Protein AF-A0A221KFB8-F1 (afdb_monomer_lite)

Secondary structure (DSSP, 8-state):
----------------PPPPP-TTHHHHH-EEEEPPPEE-SSTT-SEEEEEEEEEEETTTEEEEEEEEEEESSTT--S-EEEEEEEEEEEEEEEEEETTEEEEEEEEEETTS-EE---EEEEETTEEEEEP--SSSS--SSEEEEEEEEEE-----S-TTTTT-EEEEE--EEETTTTEEEEEEEEEEESSSSEEEEEEEEEEESSTTS-SSPEEEEEEEEEEEEEEEEETTEEEEEEEEE-TTT--EEEEEEEEETTEEEEBPPPTTSSS--SSB--S--EEE-

Foldseek 3Di:
DDDDDDDDPPPPDPDPDDFDDLFQVLVVVAAKWKWFWAQDPPPQAGTKMWMKHWDDDPRFKIKIKIKIWTHNDSRSDAFTDIDIWIWMKGFDGWDQAPNFIFTAIWIGTPVGDTPRFGWFTCDPQWTWTADDDDDDDHHNHTDPVIIIHGDDPPPLQAPCPLVAAKWWKDWAFDPVQQKIKIKIWHWADPDSFKIKIKMWIFMDNHRPSDDHTDIDIDMKMKGFPAWDAAPNFIWTWIWIQDPVPRAIAIKIWDADSQKIWIADDDPPRPDYHRHTPPVMIIHGD

pLDDT: mean 78.61, std 16.32, range [25.36, 96.0]

Structure (mmCIF, N/CA/C/O backbone):
data_AF-A0A221KFB8-F1
#
_entry.id   AF-A0A221KFB8-F1
#
loop_
_atom_site.group_PDB
_atom_site.id
_atom_site.type_symbol
_atom_site.label_atom_id
_atom_site.label_alt_id
_atom_site.label_comp_id
_atom_site.label_asym_id
_atom_site.label_entity_id
_atom_site.label_seq_id
_atom_site.pdbx_PDB_ins_code
_atom_site.Cartn_x
_atom_site.Cartn_y
_atom_site.Cartn_z
_atom_site.occupancy
_atom_site.B_iso_or_equiv
_atom_site.auth_seq_id
_atom_site.auth_comp_id
_atom_site.auth_asym_id
_atom_site.auth_atom_id
_atom_site.pdbx_PDB_model_num
ATOM 1 N N . MET A 1 1 ? -60.329 -28.497 47.977 1.00 37.47 1 MET A N 1
ATOM 2 C CA . MET A 1 1 ? -58.983 -27.921 48.161 1.00 37.47 1 MET A CA 1
ATOM 3 C C . MET A 1 1 ? -58.347 -27.863 46.781 1.00 37.47 1 MET A C 1
ATOM 5 O O . MET A 1 1 ? -57.825 -28.865 46.321 1.00 37.47 1 MET A O 1
ATOM 9 N N . THR A 1 2 ? -58.512 -26.742 46.080 1.00 32.91 2 THR A N 1
ATOM 10 C CA . THR A 1 2 ? -58.008 -26.557 44.710 1.00 32.91 2 THR A CA 1
ATOM 11 C C . THR A 1 2 ? -57.285 -25.220 44.695 1.00 32.91 2 THR A C 1
ATOM 13 O O . THR A 1 2 ? -57.901 -24.174 44.884 1.00 32.91 2 THR A O 1
ATOM 16 N N . LEU A 1 3 ? -55.960 -25.293 44.613 1.00 25.36 3 LEU A N 1
ATOM 17 C CA . LEU A 1 3 ? -55.034 -24.174 44.723 1.00 25.36 3 LEU A CA 1
ATOM 18 C C . LEU A 1 3 ? -55.002 -23.422 43.380 1.00 25.36 3 LEU A C 1
ATOM 20 O O . LEU A 1 3 ? -54.642 -24.007 42.361 1.00 25.36 3 LEU A O 1
ATOM 24 N N . MET A 1 4 ? -55.384 -22.143 43.367 1.00 27.70 4 MET A N 1
ATOM 25 C CA . MET A 1 4 ? -55.138 -21.249 42.231 1.00 27.70 4 MET A CA 1
ATOM 26 C C . MET A 1 4 ? -53.656 -20.847 42.230 1.00 27.70 4 MET A C 1
ATOM 28 O O . MET A 1 4 ? -53.196 -20.207 43.175 1.00 27.70 4 MET A O 1
ATOM 32 N N . LEU A 1 5 ? -52.907 -21.199 41.180 1.00 29.91 5 LEU A N 1
ATOM 33 C CA . LEU A 1 5 ? -51.591 -20.613 40.916 1.00 29.91 5 LEU A CA 1
ATOM 34 C C . LEU A 1 5 ? -51.773 -19.262 40.213 1.00 29.91 5 LEU A C 1
ATOM 36 O O . LEU A 1 5 ? -52.156 -19.204 39.047 1.00 29.91 5 LEU A O 1
ATOM 40 N N . ALA A 1 6 ? -51.462 -18.180 40.923 1.00 30.75 6 ALA A N 1
ATOM 41 C CA . ALA A 1 6 ? -51.245 -16.867 40.335 1.00 30.75 6 ALA A CA 1
ATOM 42 C C . ALA A 1 6 ? -49.808 -16.795 39.793 1.00 30.75 6 ALA A C 1
ATOM 44 O O . ALA A 1 6 ? -48.847 -16.760 40.561 1.00 30.75 6 ALA A O 1
ATOM 45 N N . THR A 1 7 ? -49.638 -16.765 38.472 1.00 33.34 7 THR A N 1
ATOM 46 C CA . THR A 1 7 ? -48.359 -16.406 37.847 1.00 33.34 7 THR A CA 1
ATOM 47 C C . THR A 1 7 ? -48.250 -14.885 37.792 1.00 33.34 7 THR A C 1
ATOM 49 O O . THR A 1 7 ? -48.775 -14.246 36.881 1.00 33.34 7 THR A O 1
ATOM 52 N N . ALA A 1 8 ? -47.584 -14.292 38.781 1.00 31.38 8 ALA A N 1
ATOM 53 C CA . ALA A 1 8 ? -47.185 -12.892 38.732 1.00 31.38 8 ALA A CA 1
ATOM 54 C C . ALA A 1 8 ? -46.026 -12.729 37.733 1.00 31.38 8 ALA A C 1
ATOM 56 O O . ALA A 1 8 ? -44.897 -13.137 38.001 1.00 31.38 8 ALA A O 1
ATOM 57 N N . SER A 1 9 ? -46.293 -12.132 36.570 1.00 35.62 9 SER A N 1
ATOM 58 C CA . SER A 1 9 ? -45.249 -11.652 35.663 1.00 35.62 9 SER A CA 1
ATOM 59 C C . SER A 1 9 ? -44.626 -10.385 36.252 1.00 35.62 9 SER A C 1
ATOM 61 O O . SER A 1 9 ? -45.141 -9.281 36.062 1.00 35.62 9 SER A O 1
ATOM 63 N N . ALA A 1 10 ? -43.534 -10.541 36.997 1.00 33.84 10 ALA A N 1
ATOM 64 C CA . ALA A 1 10 ? -42.718 -9.423 37.444 1.00 33.84 10 ALA A CA 1
ATOM 65 C C . ALA A 1 10 ? -41.992 -8.814 36.233 1.00 33.84 10 ALA A C 1
ATOM 67 O O . ALA A 1 10 ? -40.929 -9.277 35.825 1.00 33.84 10 ALA A O 1
ATOM 68 N N . TRP A 1 11 ? -42.571 -7.767 35.646 1.00 30.98 11 TRP A N 1
ATOM 69 C CA . TRP A 1 11 ? -41.815 -6.832 34.819 1.00 30.98 11 TRP A CA 1
ATOM 70 C C . TRP A 1 11 ? -40.920 -6.033 35.765 1.00 30.98 11 TRP A C 1
ATOM 72 O O . TRP A 1 11 ? -41.359 -5.052 36.363 1.00 30.98 11 TRP A O 1
ATOM 82 N N . SER A 1 12 ? -39.680 -6.483 35.960 1.00 34.31 12 SER A N 1
ATOM 83 C CA . SER A 1 12 ? -38.683 -5.679 36.660 1.00 34.31 12 SER A CA 1
ATOM 84 C C . SER A 1 12 ? -38.455 -4.408 35.845 1.00 34.31 12 SER A C 1
ATOM 86 O O . SER A 1 12 ? -37.900 -4.462 34.745 1.00 34.31 12 SER A O 1
ATOM 88 N N . GLN A 1 13 ? -38.912 -3.267 36.361 1.00 34.28 13 GLN A N 1
ATOM 89 C CA . GLN A 1 13 ? -38.513 -1.968 35.838 1.00 34.28 13 GLN A CA 1
ATOM 90 C C . GLN A 1 13 ? -36.987 -1.893 35.910 1.00 34.28 13 GLN A C 1
ATOM 92 O O . GLN A 1 13 ? -36.413 -1.963 36.996 1.00 34.28 13 GLN A O 1
ATOM 97 N N . ALA A 1 14 ? -36.339 -1.808 34.747 1.00 37.09 14 ALA A N 1
ATOM 98 C CA . ALA A 1 14 ? -34.909 -1.573 34.662 1.00 37.09 14 ALA A CA 1
ATOM 99 C C . ALA A 1 14 ? -34.610 -0.250 35.376 1.00 37.09 14 ALA A C 1
ATOM 101 O O . ALA A 1 14 ? -35.061 0.815 34.949 1.00 37.09 14 ALA A O 1
ATOM 102 N N . THR A 1 15 ? -33.896 -0.326 36.494 1.00 37.34 15 THR A N 1
ATOM 103 C CA . THR A 1 15 ? -33.335 0.848 37.153 1.00 37.34 15 THR A CA 1
ATOM 104 C C . THR A 1 15 ? -32.456 1.601 36.148 1.00 37.34 15 THR A C 1
ATOM 106 O O . THR A 1 15 ? -31.747 0.962 35.368 1.00 37.34 15 THR A O 1
ATOM 109 N N . PRO A 1 16 ? -32.497 2.945 36.107 1.00 40.59 16 PRO A N 1
ATOM 110 C CA . PRO A 1 16 ? -31.615 3.711 35.235 1.00 40.59 16 PRO A CA 1
ATOM 111 C C . PRO A 1 16 ? -30.162 3.468 35.663 1.00 40.59 16 PRO A C 1
ATOM 113 O O . PRO A 1 16 ? -29.722 3.916 36.720 1.00 40.59 16 PRO A O 1
ATOM 116 N N . GLU A 1 17 ? -29.440 2.687 34.862 1.00 49.66 17 GLU A N 1
ATOM 117 C CA . GLU A 1 17 ? -28.056 2.296 35.123 1.00 49.66 17 GLU A CA 1
ATOM 118 C C . GLU A 1 17 ? -27.109 3.485 34.901 1.00 49.66 17 GLU A C 1
ATOM 120 O O . GLU A 1 17 ? -27.152 4.158 33.869 1.00 49.66 17 GLU A O 1
ATOM 125 N N . VAL A 1 18 ? -26.250 3.754 35.887 1.00 45.56 18 VAL A N 1
ATOM 126 C CA . VAL A 1 18 ? -25.305 4.879 35.890 1.00 45.56 18 VAL A CA 1
ATOM 127 C C . VAL A 1 18 ? -24.120 4.558 34.974 1.00 45.56 18 VAL A C 1
ATOM 129 O O . VAL A 1 18 ? -23.447 3.548 35.157 1.00 45.56 18 VAL A O 1
ATOM 132 N N . ALA A 1 19 ? -23.846 5.4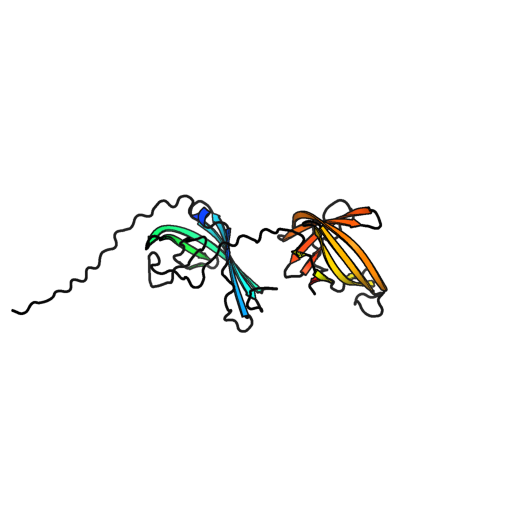19 33.990 1.00 53.19 19 ALA A N 1
ATOM 133 C CA . ALA A 1 19 ? -22.682 5.289 33.116 1.00 53.19 19 ALA A CA 1
ATOM 134 C C . ALA A 1 19 ? -21.374 5.513 33.901 1.00 53.19 19 ALA A C 1
ATOM 136 O O . ALA A 1 19 ? -21.172 6.575 34.489 1.00 53.19 19 ALA A O 1
ATOM 137 N N . GLU A 1 20 ? -20.470 4.532 33.889 1.00 56.25 20 GLU A N 1
ATOM 138 C CA . GLU A 1 20 ? -19.123 4.671 34.455 1.00 56.25 20 GLU A CA 1
ATOM 139 C C . GLU A 1 20 ? -18.220 5.570 33.586 1.00 56.25 20 GLU A C 1
ATOM 141 O O . GLU A 1 20 ? -18.420 5.720 32.378 1.00 56.25 20 GLU A O 1
ATOM 146 N N . GLY A 1 21 ? -17.202 6.175 34.213 1.00 61.66 21 GLY A N 1
ATOM 147 C CA . GLY A 1 21 ? -16.337 7.205 33.629 1.00 61.66 21 GLY A CA 1
ATOM 148 C C . GLY A 1 21 ? -15.738 6.852 32.259 1.00 61.66 21 GLY A C 1
ATOM 149 O O . GLY A 1 21 ? -14.912 5.953 32.124 1.00 61.66 21 GLY A O 1
ATOM 150 N N . LEU A 1 22 ? -16.091 7.639 31.239 1.00 69.75 22 LEU A N 1
ATOM 151 C CA . LEU A 1 22 ? -15.653 7.476 29.843 1.00 69.75 22 LEU A CA 1
ATOM 152 C C . LEU A 1 22 ? -14.257 8.058 29.537 1.00 69.75 22 LEU A C 1
ATOM 154 O O . LEU A 1 22 ? -13.886 8.206 28.370 1.00 69.75 22 LEU A O 1
ATOM 158 N N . GLY A 1 23 ? -13.481 8.440 30.555 1.00 66.31 23 GLY A N 1
ATOM 159 C CA . GLY A 1 23 ? -12.217 9.162 30.385 1.00 66.31 23 GLY A CA 1
ATOM 160 C C . GLY A 1 23 ? -11.234 8.433 29.458 1.00 66.31 23 GLY A C 1
ATOM 161 O O . GLY A 1 23 ? -10.746 7.359 29.791 1.00 66.31 23 GLY A O 1
ATOM 162 N N . ASN A 1 24 ? -10.922 9.042 28.306 1.00 77.50 24 ASN A N 1
ATOM 163 C CA . ASN A 1 24 ? -10.075 8.502 27.228 1.00 77.50 24 ASN A CA 1
ATOM 164 C C . ASN A 1 24 ? -10.613 7.254 26.493 1.00 77.50 24 ASN A C 1
ATOM 166 O O . ASN A 1 24 ? -9.826 6.556 25.849 1.00 77.50 24 ASN A O 1
ATOM 170 N N . ALA A 1 25 ? -11.921 6.973 26.521 1.00 82.06 25 ALA A N 1
ATOM 171 C CA . ALA A 1 25 ? -12.494 5.813 25.830 1.00 82.06 25 ALA A CA 1
ATOM 172 C C . ALA A 1 25 ? -12.128 5.760 24.332 1.00 82.06 25 ALA A C 1
ATOM 174 O O . ALA A 1 25 ? -11.842 4.686 23.811 1.00 82.06 25 ALA A O 1
ATOM 175 N N . ALA A 1 26 ? -12.022 6.908 23.656 1.00 83.94 26 ALA A N 1
ATOM 176 C CA . ALA A 1 26 ? -11.607 6.971 22.255 1.00 83.94 26 ALA A CA 1
ATOM 177 C C . ALA A 1 26 ? -10.180 6.439 22.014 1.00 83.94 26 ALA A C 1
ATOM 179 O O . ALA A 1 26 ? -9.923 5.785 21.004 1.00 83.94 26 ALA A O 1
ATOM 180 N N . LYS A 1 27 ? -9.238 6.642 22.949 1.00 84.31 27 LYS A N 1
ATOM 181 C CA . LYS A 1 27 ? -7.842 6.190 22.778 1.00 84.31 27 LYS A CA 1
ATOM 182 C C . LYS A 1 27 ? -7.729 4.668 22.660 1.00 84.31 27 LYS A C 1
ATOM 184 O O . LYS A 1 27 ? -6.870 4.189 21.925 1.00 84.31 27 LYS A O 1
ATOM 189 N N . LYS A 1 28 ? -8.618 3.920 23.326 1.00 83.06 28 LYS A N 1
ATOM 190 C CA . LYS A 1 28 ? -8.696 2.446 23.273 1.00 83.06 28 LYS A CA 1
ATOM 191 C C . LYS A 1 28 ? -8.871 1.921 21.842 1.00 83.06 28 LYS A C 1
ATOM 193 O O . LYS A 1 28 ? -8.320 0.878 21.502 1.00 83.06 28 LYS A O 1
ATOM 198 N N . TYR A 1 29 ? -9.596 2.661 21.005 1.00 85.81 29 TYR A N 1
ATOM 199 C CA . TYR A 1 29 ? -9.958 2.257 19.644 1.00 85.81 29 TYR A CA 1
ATOM 200 C C . TYR A 1 29 ? -9.058 2.862 18.563 1.00 85.81 29 TYR A C 1
ATOM 202 O O . TYR A 1 29 ? -9.221 2.539 17.390 1.00 85.81 29 TYR A O 1
ATOM 210 N N . ASN A 1 30 ? -8.081 3.694 18.935 1.00 84.94 30 ASN A N 1
ATOM 211 C CA . ASN A 1 30 ? -7.159 4.308 17.985 1.00 84.94 30 ASN A CA 1
ATOM 212 C C . ASN A 1 30 ? -6.356 3.252 17.202 1.00 84.94 30 ASN A C 1
ATOM 214 O O . ASN A 1 30 ? -5.718 2.366 17.795 1.00 84.94 30 ASN A O 1
ATOM 218 N N . GLY A 1 31 ? -6.350 3.386 15.877 1.00 84.81 31 GLY A N 1
ATOM 219 C CA . GLY A 1 31 ? -5.572 2.556 14.964 1.00 84.81 31 GLY A CA 1
ATOM 220 C C . GLY A 1 31 ? -6.373 2.020 13.782 1.00 84.81 31 GLY A C 1
ATOM 221 O O . GLY A 1 31 ? -7.480 2.464 13.487 1.00 84.81 31 GLY A O 1
ATOM 222 N N . THR A 1 32 ? -5.777 1.050 13.091 1.00 86.69 32 THR A N 1
ATOM 223 C CA . THR A 1 32 ? -6.415 0.340 11.979 1.00 86.69 32 THR A CA 1
ATOM 224 C C . THR A 1 32 ? -6.931 -1.007 12.469 1.00 86.69 32 THR A C 1
ATOM 226 O O . THR A 1 32 ? -6.225 -1.717 13.179 1.00 86.69 32 THR A O 1
ATOM 229 N N . TRP A 1 33 ? -8.145 -1.374 12.082 1.00 88.00 33 TRP A N 1
ATOM 230 C CA . TRP A 1 33 ? -8.810 -2.621 12.449 1.00 88.00 33 TRP A CA 1
ATOM 231 C C . TRP A 1 33 ? -9.302 -3.310 11.185 1.00 88.00 33 TRP A C 1
ATOM 233 O O . TRP A 1 33 ? -9.845 -2.639 10.312 1.00 88.00 33 TRP A O 1
ATOM 243 N N . LYS A 1 34 ? -9.104 -4.620 11.062 1.00 89.38 34 LYS A N 1
ATOM 244 C CA . LYS A 1 34 ? -9.438 -5.380 9.853 1.00 89.38 34 LYS A CA 1
ATOM 245 C C . LYS A 1 34 ? -10.196 -6.652 10.183 1.00 89.38 34 LYS A C 1
ATOM 247 O O . LYS A 1 34 ? -9.921 -7.287 11.200 1.00 89.38 34 LYS A O 1
ATOM 252 N N . THR A 1 35 ? -11.107 -7.030 9.299 1.00 87.75 35 THR A N 1
ATOM 253 C CA . THR A 1 35 ? -11.666 -8.382 9.279 1.00 87.75 35 THR A CA 1
ATOM 254 C C . THR A 1 35 ? -10.674 -9.353 8.641 1.00 87.75 35 THR A C 1
ATOM 256 O O . THR A 1 35 ? -9.744 -8.954 7.929 1.00 87.75 35 THR A O 1
ATOM 259 N N . GLU A 1 36 ? -10.900 -10.647 8.845 1.00 88.75 36 GLU A N 1
ATOM 260 C CA . GLU A 1 36 ? -10.337 -11.660 7.953 1.00 88.75 36 GLU A CA 1
ATOM 261 C C . GLU A 1 36 ? -10.901 -11.501 6.534 1.00 88.75 36 GLU A C 1
ATOM 263 O O . GLU A 1 36 ? -11.785 -10.672 6.281 1.00 88.75 36 GLU A O 1
ATOM 268 N N . CYS A 1 37 ? -10.333 -12.251 5.595 1.00 87.94 37 CYS A N 1
ATOM 269 C CA . CYS A 1 37 ? -10.848 -12.302 4.240 1.00 87.94 37 CYS A CA 1
ATOM 270 C C . CYS A 1 37 ? -12.167 -13.087 4.236 1.00 87.94 37 CYS A C 1
ATOM 272 O O . CYS A 1 37 ? -12.198 -14.254 4.619 1.00 87.94 37 CYS A O 1
ATOM 274 N N . LEU A 1 38 ? -13.263 -12.430 3.860 1.00 88.31 38 LEU A N 1
ATOM 275 C CA . LEU A 1 38 ? -14.616 -12.983 3.894 1.00 88.31 38 LEU A CA 1
ATOM 276 C C . LEU A 1 38 ? -15.088 -13.295 2.479 1.00 88.31 38 LEU A C 1
ATOM 278 O O . LEU A 1 38 ? -14.771 -12.557 1.550 1.00 88.31 38 LEU A O 1
ATOM 282 N N . SER A 1 39 ? -15.898 -14.335 2.296 1.00 89.12 39 SER A N 1
ATOM 283 C CA . SER A 1 39 ? -16.485 -14.636 0.985 1.00 89.12 39 SER A CA 1
ATOM 284 C C . SER A 1 39 ? -17.352 -13.472 0.493 1.00 89.12 39 SER A C 1
ATOM 286 O O . SER A 1 39 ? -18.148 -12.907 1.247 1.00 89.12 39 SER A O 1
ATOM 288 N N . ALA A 1 40 ? -17.184 -13.079 -0.769 1.00 85.94 40 ALA A N 1
ATOM 289 C CA . ALA A 1 40 ? -18.007 -12.044 -1.384 1.00 85.94 40 ALA A CA 1
ATOM 290 C C . ALA A 1 40 ? -19.310 -12.646 -1.929 1.00 85.94 40 ALA A C 1
ATOM 292 O O . ALA A 1 40 ? -19.334 -13.760 -2.443 1.00 85.94 40 ALA A O 1
ATOM 293 N N . THR A 1 41 ? -20.405 -11.894 -1.810 1.00 82.44 41 THR A N 1
ATOM 294 C CA . THR A 1 41 ? -21.711 -12.246 -2.393 1.00 82.44 41 THR A CA 1
ATOM 29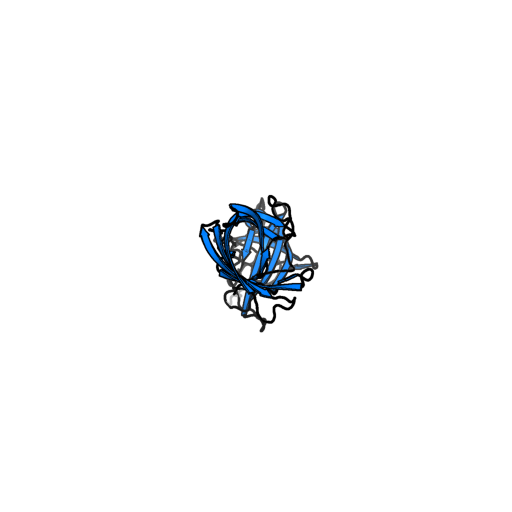5 C C . THR A 1 41 ? -21.878 -11.728 -3.825 1.00 82.44 41 THR A C 1
ATOM 297 O O . THR A 1 41 ? -22.843 -12.077 -4.499 1.00 82.44 41 THR A O 1
ATOM 300 N N . ASP A 1 42 ? -20.949 -10.891 -4.293 1.00 75.25 42 ASP A N 1
ATOM 301 C CA . ASP A 1 42 ? -20.877 -10.398 -5.668 1.00 75.25 42 ASP A CA 1
ATOM 302 C C . ASP A 1 42 ? -20.234 -11.471 -6.551 1.00 75.25 42 ASP A C 1
ATOM 304 O O . ASP A 1 42 ? -19.072 -11.808 -6.352 1.00 75.25 42 ASP A O 1
ATOM 308 N N . GLY A 1 43 ? -20.960 -11.975 -7.554 1.00 76.00 43 GLY A N 1
ATOM 309 C CA . GLY A 1 43 ? -20.461 -13.004 -8.476 1.00 76.00 43 GLY A CA 1
ATOM 310 C C . GLY A 1 43 ? -19.199 -12.615 -9.264 1.00 76.00 43 GLY A C 1
ATOM 311 O O . GLY A 1 43 ? -18.593 -13.473 -9.899 1.00 76.00 43 GLY A O 1
ATOM 312 N N . SER A 1 44 ? -18.783 -11.347 -9.219 1.00 84.25 44 SER A N 1
ATOM 313 C CA . SER A 1 44 ? -17.560 -10.836 -9.851 1.00 84.25 44 SER A CA 1
ATOM 314 C C . SER A 1 44 ? -16.306 -10.953 -8.970 1.00 84.25 44 SER A C 1
ATOM 316 O O . SER A 1 44 ? -15.192 -10.782 -9.474 1.00 84.25 44 SER A O 1
ATOM 318 N N . TYR A 1 45 ? -16.462 -11.204 -7.666 1.00 86.69 45 TYR A N 1
ATOM 319 C CA . TYR A 1 45 ? -15.379 -11.246 -6.680 1.00 86.69 45 TYR A CA 1
ATOM 320 C C . TYR A 1 45 ? -15.500 -12.497 -5.810 1.00 86.69 45 TYR A C 1
ATOM 322 O O . TYR A 1 45 ? -16.594 -12.931 -5.478 1.00 86.69 45 TYR A O 1
ATOM 330 N N . LEU A 1 46 ? -14.371 -13.082 -5.410 1.00 84.75 46 LEU A N 1
ATOM 331 C CA . LEU A 1 46 ? -14.387 -14.261 -4.537 1.00 84.75 46 LEU A CA 1
ATOM 332 C C . LEU A 1 46 ? -14.438 -13.865 -3.065 1.00 84.75 46 LEU A C 1
ATOM 334 O O . LEU A 1 46 ? -15.031 -14.568 -2.245 1.00 84.75 46 LEU A O 1
ATOM 338 N N . SER A 1 47 ? -13.825 -12.733 -2.721 1.00 91.69 47 SER A N 1
ATOM 339 C CA . SER A 1 47 ? -13.697 -12.315 -1.335 1.00 91.69 47 SER A CA 1
ATOM 340 C C . SER A 1 47 ? -13.700 -10.802 -1.149 1.00 91.69 47 SER A C 1
ATOM 342 O O . SER A 1 47 ? -13.575 -10.022 -2.100 1.00 91.69 47 SER A O 1
ATOM 344 N N . HIS A 1 48 ? -13.864 -10.382 0.100 1.00 89.31 48 HIS A N 1
ATOM 345 C CA . HIS A 1 48 ? -13.729 -9.003 0.523 1.00 89.31 48 HIS A CA 1
ATOM 346 C C . HIS A 1 48 ? -13.101 -8.892 1.918 1.00 89.31 48 HIS A C 1
ATOM 348 O O . HIS A 1 48 ? -13.191 -9.799 2.742 1.00 89.31 48 HIS A O 1
ATOM 354 N N . GLN A 1 49 ? -12.491 -7.742 2.199 1.00 89.81 49 GLN A N 1
ATOM 355 C CA . GLN A 1 49 ? -11.975 -7.376 3.517 1.00 89.81 49 GLN A CA 1
ATOM 356 C C . GLN A 1 49 ? -12.469 -5.980 3.893 1.00 89.81 49 GLN A C 1
ATOM 358 O O . GLN A 1 49 ? -12.462 -5.060 3.071 1.00 89.81 49 GLN A O 1
ATOM 363 N N . ILE A 1 50 ? -12.868 -5.807 5.153 1.00 88.50 50 ILE A N 1
ATOM 364 C CA . ILE A 1 50 ? -13.290 -4.516 5.696 1.00 88.50 50 ILE A CA 1
ATOM 365 C C . ILE A 1 50 ? -12.192 -3.991 6.617 1.00 88.50 50 ILE A C 1
ATOM 367 O O . ILE A 1 50 ? -11.722 -4.690 7.512 1.00 88.50 50 ILE A O 1
ATOM 371 N N . THR A 1 51 ? -11.788 -2.742 6.396 1.00 88.00 51 THR A N 1
ATOM 372 C CA . THR A 1 51 ? -10.803 -2.024 7.208 1.00 88.00 51 THR A CA 1
ATOM 373 C C . THR A 1 51 ? -11.436 -0.784 7.830 1.00 88.00 51 THR A C 1
ATOM 375 O O . THR A 1 51 ? -11.982 0.050 7.115 1.00 88.00 51 THR A O 1
ATOM 378 N N . HIS A 1 52 ? -11.313 -0.613 9.145 1.00 87.94 52 HIS A N 1
ATOM 379 C CA . HIS A 1 52 ? -11.636 0.620 9.862 1.00 87.94 52 HIS A CA 1
ATOM 380 C C . HIS A 1 52 ? -10.356 1.332 10.281 1.00 87.94 52 HIS A C 1
ATOM 382 O O . HIS A 1 52 ? -9.559 0.784 11.038 1.00 87.94 52 HIS A O 1
ATOM 388 N N . GLN A 1 53 ? -10.172 2.566 9.829 1.00 87.75 53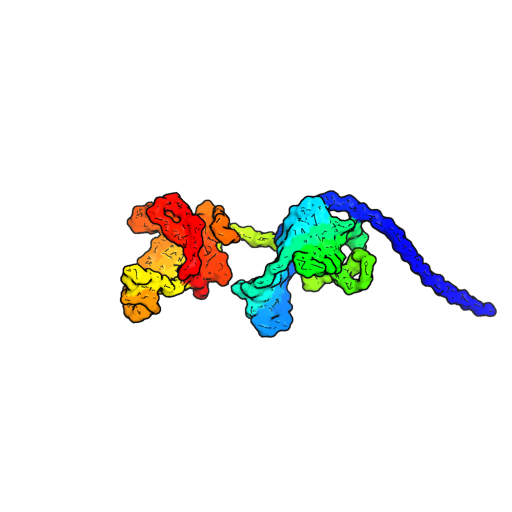 GLN A N 1
ATOM 389 C CA . GLN A 1 53 ? -9.138 3.462 10.340 1.00 87.75 53 GLN A CA 1
ATOM 390 C C . GLN A 1 53 ? -9.793 4.440 11.300 1.00 87.75 53 GLN A C 1
ATOM 392 O O . GLN A 1 53 ? -10.699 5.163 10.897 1.00 87.75 53 GLN A O 1
ATOM 397 N N . LEU A 1 54 ? -9.373 4.424 12.562 1.00 88.19 54 LEU A N 1
ATOM 398 C CA . LEU A 1 54 ? -9.998 5.181 13.638 1.00 88.19 54 LEU A CA 1
ATOM 399 C C . LEU A 1 54 ? -8.984 6.111 14.291 1.00 88.19 54 LEU A C 1
ATOM 401 O O . LEU A 1 54 ? -7.927 5.658 14.735 1.00 88.19 54 LEU A O 1
ATOM 405 N N . GLN A 1 55 ? -9.344 7.386 14.409 1.00 88.25 55 GLN A N 1
ATOM 406 C CA . GLN A 1 55 ? -8.542 8.409 15.065 1.00 88.25 55 GLN A CA 1
ATOM 407 C C . GLN A 1 55 ? -9.367 9.105 16.156 1.00 88.25 55 GLN A C 1
ATOM 409 O O . GLN A 1 55 ? -10.484 9.545 15.886 1.00 88.25 55 GLN A O 1
ATOM 414 N N . PRO A 1 56 ? -8.852 9.235 17.393 1.00 87.94 56 PRO A N 1
ATOM 415 C CA . PRO A 1 56 ? -9.541 9.955 18.452 1.00 87.94 56 PRO A CA 1
ATOM 416 C C . PRO A 1 56 ? -9.825 11.408 18.076 1.00 87.94 56 PRO A C 1
ATOM 418 O O . PRO A 1 56 ? -8.932 12.152 17.674 1.00 87.94 56 PRO A O 1
ATOM 421 N N . ARG A 1 57 ? -11.065 11.821 18.315 1.00 88.31 57 ARG A N 1
ATOM 422 C CA . ARG A 1 57 ? -11.544 13.197 18.262 1.00 88.31 57 ARG A CA 1
ATOM 423 C C . ARG A 1 57 ? -12.013 13.577 19.665 1.00 88.31 57 ARG A C 1
ATOM 425 O O . ARG A 1 57 ? -13.181 13.453 20.014 1.00 88.31 57 ARG A O 1
ATOM 432 N N . GLY A 1 58 ? -11.073 13.987 20.511 1.00 87.12 58 GLY A N 1
ATOM 433 C CA . GLY A 1 58 ? -11.336 14.206 21.935 1.00 87.12 58 GLY A CA 1
ATOM 434 C C . GLY A 1 58 ? -11.382 12.902 22.742 1.00 87.12 58 GLY A C 1
ATOM 435 O O . GLY A 1 58 ? -10.762 11.904 22.378 1.00 87.12 58 GLY A O 1
ATOM 436 N N . LEU A 1 59 ? -12.071 12.925 23.887 1.00 85.56 59 LEU A N 1
ATOM 437 C CA . LEU A 1 59 ? -12.041 11.819 24.856 1.00 85.56 59 LEU A CA 1
ATOM 438 C C . LEU A 1 59 ? -12.995 10.670 24.510 1.00 85.56 59 LEU A C 1
ATOM 440 O O . LEU A 1 59 ? -12.705 9.521 24.848 1.00 85.56 59 LEU A O 1
ATOM 444 N N . THR A 1 60 ? -14.118 10.975 23.858 1.00 88.56 60 THR A N 1
ATOM 445 C CA . THR A 1 60 ? -15.240 10.045 23.655 1.00 88.56 60 THR A CA 1
ATOM 446 C C . THR A 1 60 ? -15.713 9.959 22.209 1.00 88.56 60 THR A C 1
ATOM 448 O O . THR A 1 60 ? -16.702 9.286 21.946 1.00 88.56 60 THR A O 1
ATOM 451 N N . SER A 1 61 ? -15.015 10.573 21.256 1.00 89.00 61 SER A N 1
ATOM 452 C CA . SER A 1 61 ? -15.373 10.490 19.837 1.00 89.00 61 SER A CA 1
ATOM 453 C C . SER A 1 61 ? -14.197 9.989 19.007 1.00 89.00 61 SER A C 1
ATOM 455 O O . SER A 1 61 ? -13.041 10.176 19.389 1.00 89.00 61 SER A O 1
ATOM 457 N N . LEU A 1 62 ? -14.482 9.362 17.866 1.00 90.19 62 LEU A N 1
ATOM 458 C CA . LEU A 1 62 ? -13.485 9.005 16.858 1.00 90.19 62 LEU A CA 1
ATOM 459 C C . LEU A 1 62 ? -13.949 9.443 15.477 1.00 90.19 62 LEU A C 1
ATOM 461 O O . LEU A 1 62 ? -15.090 9.172 15.104 1.00 90.19 62 LEU A O 1
ATOM 465 N N . ASP A 1 63 ? -13.052 10.040 14.703 1.00 89.12 63 ASP A N 1
ATOM 466 C CA . ASP A 1 63 ? -13.220 10.105 13.257 1.00 89.12 63 ASP A CA 1
ATOM 467 C C . ASP A 1 63 ? -12.795 8.757 12.662 1.00 89.12 63 ASP A C 1
ATOM 469 O O . ASP A 1 63 ? -11.798 8.155 13.075 1.00 89.12 63 ASP A O 1
ATOM 473 N N . GLY A 1 64 ? -13.590 8.260 11.719 1.00 88.94 64 GLY A N 1
ATOM 474 C CA . GLY A 1 64 ? -13.421 6.945 11.125 1.00 88.94 64 GLY A CA 1
ATOM 475 C C . GLY A 1 64 ? -13.438 6.974 9.600 1.00 88.94 64 GLY A C 1
ATOM 476 O O . GLY A 1 64 ? -14.160 7.759 8.979 1.00 88.94 64 GLY A O 1
ATOM 477 N N . LEU A 1 65 ? -12.686 6.061 8.988 1.00 87.38 65 LEU A N 1
ATOM 478 C CA . LEU A 1 65 ? -12.788 5.715 7.572 1.00 87.38 65 LEU A CA 1
ATOM 479 C C . LEU A 1 65 ? -12.981 4.205 7.425 1.00 87.38 65 LEU A C 1
ATOM 481 O O . LEU A 1 65 ? -12.129 3.427 7.856 1.00 87.38 65 LEU A O 1
ATOM 485 N N . ILE A 1 66 ? -14.102 3.790 6.831 1.00 88.25 66 ILE A N 1
ATOM 486 C CA . ILE A 1 66 ? -14.319 2.399 6.421 1.00 88.25 66 ILE A CA 1
ATOM 487 C C . ILE A 1 66 ? -13.787 2.260 5.005 1.00 88.25 66 ILE A C 1
ATOM 489 O O . ILE A 1 66 ? -14.162 3.039 4.132 1.00 88.25 66 ILE A O 1
ATOM 493 N N . THR A 1 67 ? -12.931 1.272 4.780 1.00 87.81 67 THR A N 1
ATOM 494 C CA . THR A 1 67 ? -12.540 0.825 3.445 1.00 87.81 67 THR A CA 1
ATOM 495 C C . THR A 1 67 ? -13.026 -0.602 3.251 1.00 87.81 67 THR A C 1
ATOM 497 O O . THR A 1 67 ? -12.679 -1.472 4.049 1.00 87.81 67 THR A O 1
ATOM 500 N N . THR A 1 68 ? -13.806 -0.848 2.204 1.00 90.56 68 THR A N 1
ATOM 501 C CA . THR A 1 68 ? -14.164 -2.204 1.777 1.00 90.56 68 THR A CA 1
ATOM 502 C C . THR A 1 68 ? -13.399 -2.521 0.504 1.00 90.56 68 THR A C 1
ATOM 504 O O . THR A 1 68 ? -13.543 -1.821 -0.496 1.00 90.56 68 THR A O 1
ATOM 507 N N . SER A 1 69 ? -12.578 -3.563 0.555 1.00 89.50 69 SER A N 1
ATOM 508 C CA . SER A 1 69 ? -11.758 -4.029 -0.561 1.00 89.50 69 SER A CA 1
ATOM 509 C C . SER A 1 69 ? -12.314 -5.348 -1.083 1.00 89.50 69 SER A C 1
ATOM 511 O O . SER A 1 69 ? -12.499 -6.268 -0.292 1.00 89.50 69 SER A O 1
ATOM 513 N N . TYR A 1 70 ? -12.564 -5.442 -2.388 1.00 90.25 70 TYR A N 1
ATOM 514 C CA . TYR A 1 70 ? -13.068 -6.637 -3.068 1.00 90.25 70 TYR A CA 1
ATOM 515 C C . TYR A 1 70 ? -11.979 -7.246 -3.949 1.00 90.25 70 TYR A C 1
ATOM 517 O O . TYR A 1 70 ? -11.373 -6.540 -4.763 1.00 90.25 70 TYR A O 1
ATOM 525 N N . TYR A 1 71 ? -11.762 -8.552 -3.804 1.00 88.56 71 TYR A N 1
ATOM 526 C CA . TYR A 1 71 ? -10.662 -9.284 -4.424 1.00 88.56 71 TYR A CA 1
ATOM 527 C C . TYR A 1 71 ? -11.177 -10.411 -5.317 1.00 88.56 71 TYR A C 1
ATOM 529 O O . TYR A 1 71 ? -12.191 -11.059 -5.043 1.00 88.56 71 TYR A O 1
ATOM 537 N N . LYS A 1 72 ? -10.449 -10.662 -6.408 1.00 88.38 72 LYS A N 1
ATOM 538 C CA . LYS A 1 72 ? -10.703 -11.801 -7.307 1.00 88.38 72 LYS A CA 1
ATOM 539 C C . LYS A 1 72 ? -10.101 -13.113 -6.794 1.00 88.38 72 LYS A C 1
ATOM 541 O O . LYS A 1 72 ? -10.299 -14.150 -7.412 1.00 88.38 72 LYS A O 1
ATOM 546 N N . THR A 1 73 ? -9.368 -13.063 -5.689 1.00 83.25 73 THR A N 1
ATOM 547 C CA . THR A 1 73 ? -8.757 -14.201 -4.999 1.00 83.25 73 THR A CA 1
ATOM 548 C C . THR A 1 73 ? -9.506 -14.470 -3.695 1.00 83.25 73 THR A C 1
ATOM 550 O O . THR A 1 73 ? -10.175 -13.583 -3.166 1.00 83.25 73 THR A O 1
ATOM 553 N N . ALA A 1 74 ? -9.441 -15.695 -3.174 1.00 86.88 74 ALA A N 1
ATOM 554 C CA . ALA A 1 74 ? -10.120 -16.068 -1.929 1.00 86.88 74 ALA A CA 1
ATOM 555 C C . ALA A 1 74 ? -9.363 -15.632 -0.658 1.00 86.88 74 ALA A C 1
ATOM 557 O O . ALA A 1 74 ? -9.948 -15.609 0.418 1.00 86.88 74 ALA A O 1
ATOM 558 N N . ASP A 1 75 ? -8.079 -15.293 -0.779 1.00 85.31 75 ASP A N 1
ATOM 559 C CA . ASP A 1 75 ? -7.173 -14.940 0.323 1.00 85.31 75 ASP A CA 1
ATOM 560 C C . ASP A 1 75 ? -6.942 -13.424 0.468 1.00 85.31 75 ASP A C 1
ATOM 562 O O . ASP A 1 75 ? -6.119 -12.992 1.274 1.00 85.31 75 ASP A O 1
ATOM 566 N N . CYS A 1 76 ? -7.671 -12.608 -0.300 1.00 84.69 76 CYS A N 1
ATOM 567 C CA . CYS A 1 76 ? -7.544 -11.152 -0.329 1.00 84.69 76 CYS A CA 1
ATOM 568 C C . CYS A 1 76 ? -6.144 -10.664 -0.753 1.00 84.69 76 CYS A C 1
ATOM 570 O O . CYS A 1 76 ? -5.682 -9.604 -0.319 1.00 84.69 76 CYS A O 1
ATOM 572 N N . SER A 1 77 ? -5.460 -11.430 -1.606 1.00 79.62 77 SER A N 1
ATOM 573 C CA . SER A 1 77 ? -4.201 -11.032 -2.239 1.00 79.62 77 SER A CA 1
ATOM 574 C C . SER A 1 77 ? -4.415 -10.304 -3.577 1.00 79.62 77 SER A C 1
ATOM 576 O O . SER A 1 77 ? -5.448 -10.447 -4.235 1.00 79.62 77 SER A O 1
ATOM 578 N N . GLY A 1 78 ? -3.415 -9.529 -4.005 1.00 75.19 78 GLY A N 1
ATOM 579 C CA . GLY A 1 78 ? -3.414 -8.848 -5.304 1.00 75.19 78 GLY A CA 1
ATOM 580 C C . GLY A 1 78 ? -4.242 -7.558 -5.351 1.00 75.19 78 GLY A C 1
ATOM 581 O O . GLY A 1 78 ? -4.568 -6.960 -4.324 1.00 75.19 78 GLY A O 1
ATOM 582 N N . SER A 1 79 ? -4.536 -7.095 -6.569 1.00 76.06 79 SER A N 1
ATOM 583 C CA . SER A 1 79 ? -5.272 -5.848 -6.798 1.00 76.06 79 SER A CA 1
ATOM 584 C C . SER A 1 79 ? -6.723 -5.960 -6.326 1.00 76.06 79 SER A C 1
ATOM 586 O O . SER A 1 79 ? -7.408 -6.951 -6.592 1.00 76.06 79 SER A O 1
ATOM 588 N N . ALA A 1 80 ? -7.210 -4.906 -5.672 1.00 84.75 80 ALA A N 1
ATOM 589 C CA . ALA A 1 80 ? -8.558 -4.847 -5.125 1.00 84.75 80 ALA A CA 1
ATOM 590 C C . ALA A 1 80 ? -9.343 -3.674 -5.705 1.00 84.75 80 ALA A C 1
ATOM 592 O O . ALA A 1 80 ? -8.809 -2.580 -5.880 1.00 84.75 80 ALA A O 1
ATOM 593 N N . LYS A 1 81 ? -10.649 -3.863 -5.905 1.00 88.44 81 LYS A N 1
ATOM 594 C CA . LYS A 1 81 ? -11.568 -2.729 -6.049 1.00 88.44 81 LYS A CA 1
ATOM 595 C C . LYS A 1 81 ? -11.921 -2.234 -4.655 1.00 88.44 81 LYS A C 1
ATOM 597 O O . LYS A 1 81 ? -12.392 -3.022 -3.839 1.00 88.44 81 LYS A O 1
ATOM 602 N N . THR A 1 82 ? -11.723 -0.948 -4.378 1.00 87.75 82 THR A N 1
ATOM 603 C CA . THR A 1 82 ? -11.960 -0.395 -3.038 1.00 87.75 82 THR A CA 1
ATOM 604 C C . THR A 1 82 ? -13.069 0.649 -3.027 1.00 87.75 82 THR A C 1
ATOM 606 O O . THR A 1 82 ? -13.212 1.445 -3.953 1.00 87.75 82 THR A O 1
ATOM 609 N N . THR A 1 83 ? -13.866 0.655 -1.961 1.00 89.88 83 THR A N 1
ATOM 610 C CA . THR A 1 83 ? -14.788 1.744 -1.628 1.00 89.88 83 THR A CA 1
ATOM 611 C C . THR A 1 83 ? -14.405 2.324 -0.277 1.00 89.88 83 THR A C 1
ATOM 613 O O . THR A 1 83 ? -13.963 1.602 0.616 1.00 89.88 83 THR A O 1
ATOM 616 N N . LYS A 1 84 ? -14.543 3.644 -0.126 1.00 87.69 84 LYS A N 1
ATOM 617 C CA . LYS A 1 84 ? -14.169 4.372 1.090 1.00 87.69 84 LYS A CA 1
ATOM 618 C C . LYS A 1 84 ? -15.352 5.188 1.588 1.00 87.69 84 LYS A C 1
ATOM 620 O O . LYS A 1 84 ? -15.955 5.928 0.815 1.00 87.69 84 LYS A O 1
ATOM 625 N N . GLN A 1 85 ? -15.663 5.081 2.875 1.00 86.38 85 GLN A N 1
ATOM 626 C CA . GLN A 1 85 ? -16.765 5.809 3.495 1.00 86.38 85 GLN A CA 1
ATOM 627 C C . GLN A 1 85 ? -16.339 6.409 4.842 1.00 86.38 85 GLN A C 1
ATOM 629 O O . GLN A 1 85 ? -16.043 5.665 5.780 1.00 86.38 85 GLN A O 1
ATOM 634 N N . PRO A 1 86 ? -16.308 7.748 4.972 1.00 87.38 86 PRO A N 1
ATOM 635 C CA . PRO A 1 86 ? -16.026 8.395 6.245 1.00 87.38 86 PRO A CA 1
ATOM 636 C C . PRO A 1 86 ? -17.231 8.317 7.189 1.00 87.38 86 PRO A C 1
ATOM 638 O O . PRO A 1 86 ? -18.391 8.394 6.765 1.00 87.38 86 PRO A O 1
ATOM 641 N N . PHE A 1 87 ? -16.951 8.235 8.484 1.00 86.56 87 PHE A N 1
ATOM 642 C CA . PHE A 1 87 ? -17.953 8.183 9.541 1.00 86.56 87 PHE A CA 1
ATOM 643 C C . PHE A 1 87 ? -17.415 8.771 10.848 1.00 86.56 87 PHE A C 1
ATOM 645 O O . PHE A 1 87 ? -16.219 8.997 11.003 1.00 86.56 87 PHE A O 1
ATOM 652 N N . LEU A 1 88 ? -18.320 9.036 11.782 1.00 88.31 88 LEU A N 1
ATOM 653 C CA . LEU A 1 88 ? -18.017 9.460 13.143 1.00 88.31 88 LEU A CA 1
ATOM 654 C C . LEU A 1 88 ? -18.504 8.384 14.112 1.00 88.31 88 LEU A C 1
ATOM 656 O O . LEU A 1 88 ? -19.610 7.865 13.949 1.00 88.31 88 LEU A O 1
ATOM 660 N N . ILE A 1 89 ? -17.701 8.090 15.130 1.00 87.38 89 ILE A N 1
ATOM 661 C CA . ILE A 1 89 ? -18.094 7.280 16.282 1.00 87.38 89 ILE A CA 1
ATOM 662 C C . ILE A 1 89 ? -18.235 8.195 17.494 1.00 87.38 89 ILE A C 1
ATOM 664 O O . ILE A 1 89 ? -17.307 8.935 17.815 1.00 87.38 89 ILE A O 1
ATOM 668 N N . GLN A 1 90 ? -19.352 8.087 18.208 1.00 88.00 90 GLN A N 1
ATOM 669 C CA . GLN A 1 90 ? -19.524 8.663 19.540 1.00 88.00 90 GLN A CA 1
ATOM 670 C C . GLN A 1 90 ? -19.651 7.548 20.579 1.00 88.00 90 GLN A C 1
ATOM 672 O O . GLN A 1 90 ? -20.580 6.751 20.504 1.00 88.00 90 GLN A O 1
ATOM 677 N N . ILE A 1 91 ? -18.764 7.515 21.569 1.00 86.50 91 ILE A N 1
ATOM 678 C CA . ILE A 1 91 ? -18.837 6.616 22.722 1.00 86.50 91 ILE A CA 1
ATOM 679 C C . ILE A 1 91 ? -19.707 7.286 23.787 1.00 86.50 91 ILE A C 1
ATOM 681 O O . ILE A 1 91 ? -19.375 8.359 24.290 1.00 86.50 91 ILE A O 1
ATOM 685 N N . THR A 1 92 ? -20.844 6.674 24.102 1.00 84.06 92 THR A N 1
ATOM 686 C CA . THR A 1 92 ? -21.903 7.278 24.929 1.00 84.06 92 THR A CA 1
ATOM 687 C C . THR A 1 92 ? -22.086 6.606 26.284 1.00 84.06 92 THR A C 1
ATOM 689 O O . THR A 1 92 ? -22.771 7.153 27.143 1.00 84.06 92 THR A O 1
ATOM 692 N N . GLY A 1 93 ? -21.469 5.448 26.508 1.00 81.69 93 GLY A N 1
ATOM 693 C CA . GLY A 1 93 ? -21.567 4.729 27.773 1.00 81.69 93 GLY A CA 1
ATOM 694 C C . GLY A 1 93 ? -20.643 3.520 27.818 1.00 81.69 93 GLY A C 1
ATOM 695 O O . GLY A 1 93 ? -20.137 3.082 26.789 1.00 81.69 93 GLY A O 1
ATOM 696 N N . ARG A 1 94 ? -20.473 2.947 29.008 1.00 81.38 94 ARG A N 1
ATOM 697 C CA . ARG A 1 94 ? -19.776 1.680 29.248 1.00 81.38 94 ARG A CA 1
ATOM 698 C C . ARG A 1 94 ? -20.575 0.833 30.233 1.00 81.38 94 ARG A C 1
ATOM 700 O O . ARG A 1 94 ? -21.131 1.384 31.177 1.00 81.38 94 ARG A O 1
ATOM 707 N N . LYS A 1 95 ? -20.614 -0.483 30.014 1.00 77.00 95 LYS A N 1
ATOM 708 C CA . LYS A 1 95 ? -21.236 -1.453 30.921 1.00 77.00 95 LYS A CA 1
ATOM 709 C C . LYS A 1 95 ? -20.452 -2.759 30.945 1.00 77.00 95 LYS A C 1
ATOM 711 O O . LYS A 1 95 ? -19.852 -3.136 29.944 1.00 77.00 95 LYS A O 1
ATOM 716 N N . THR A 1 96 ? -20.503 -3.476 32.061 1.00 75.62 96 THR A N 1
ATOM 717 C CA . THR A 1 96 ? -20.037 -4.864 32.134 1.00 75.62 96 THR A CA 1
ATOM 718 C C . THR A 1 96 ? -21.201 -5.820 31.868 1.00 75.62 96 THR A C 1
ATOM 720 O O . THR A 1 96 ? -22.202 -5.795 32.581 1.00 75.62 96 THR A O 1
ATOM 723 N N . VAL A 1 97 ? -21.083 -6.667 30.846 1.00 69.44 97 VAL A N 1
ATOM 724 C CA . VAL A 1 97 ? -22.079 -7.680 30.459 1.00 69.44 97 VAL A CA 1
ATOM 725 C C . VAL A 1 97 ? -21.398 -9.044 30.499 1.00 69.44 97 VAL A C 1
ATOM 727 O O . VAL A 1 97 ? -20.401 -9.245 29.815 1.00 69.44 97 VAL A O 1
ATOM 730 N N . HIS A 1 98 ? -21.886 -9.964 31.338 1.00 70.81 98 HIS A N 1
ATOM 731 C CA . HIS A 1 98 ? -21.289 -11.298 31.524 1.00 70.81 98 HIS A CA 1
ATOM 732 C C . HIS A 1 98 ? -19.762 -11.272 31.776 1.00 70.81 98 HIS A C 1
ATOM 734 O O . HIS A 1 98 ? -19.016 -12.079 31.234 1.00 70.81 98 HIS A O 1
ATOM 740 N N . GLY A 1 99 ? -19.281 -10.310 32.576 1.00 73.00 99 GLY A N 1
ATOM 741 C CA . GLY A 1 99 ? -17.851 -10.145 32.884 1.00 73.00 99 GLY A CA 1
ATOM 742 C C . GLY A 1 99 ? -17.027 -9.417 31.811 1.00 73.00 99 GLY A C 1
ATOM 743 O O . GLY A 1 99 ? -15.834 -9.205 32.004 1.00 73.00 99 GLY A O 1
ATOM 744 N N . MET A 1 100 ? -17.644 -8.988 30.706 1.00 70.62 100 MET A N 1
ATOM 745 C CA . MET A 1 100 ? -16.985 -8.265 29.615 1.00 70.62 100 MET A CA 1
ATOM 746 C C . MET A 1 100 ? -17.339 -6.777 29.618 1.00 70.62 100 MET A C 1
ATOM 748 O O . MET A 1 100 ? -18.509 -6.420 29.725 1.00 70.62 100 MET A O 1
ATOM 752 N N . SER A 1 101 ? -16.347 -5.900 29.439 1.00 75.88 101 SER A N 1
ATOM 753 C CA . SER A 1 101 ? -16.572 -4.452 29.322 1.00 75.88 101 SER A CA 1
ATOM 754 C C . SER A 1 101 ? -17.001 -4.066 27.903 1.00 75.88 101 SER A C 1
ATOM 756 O O . SER A 1 101 ? -16.186 -4.073 26.979 1.00 75.88 101 SER A O 1
ATOM 758 N N . VAL A 1 102 ? -18.271 -3.694 27.757 1.00 76.81 102 VAL A N 1
ATOM 759 C CA . VAL A 1 102 ? -18.909 -3.248 26.518 1.00 76.81 102 VAL A CA 1
ATOM 760 C C . VAL A 1 102 ? -18.981 -1.721 26.512 1.00 76.81 102 VAL A C 1
ATOM 762 O O . VAL A 1 102 ? -19.607 -1.114 27.384 1.00 76.81 102 VAL A O 1
ATOM 765 N N . ASP A 1 103 ? -18.376 -1.089 25.511 1.00 81.75 103 ASP A N 1
ATOM 766 C CA . ASP A 1 103 ? -18.590 0.330 25.226 1.00 81.75 103 ASP A CA 1
ATOM 767 C C . ASP A 1 103 ? -19.820 0.494 24.317 1.00 81.75 103 ASP A C 1
ATOM 769 O O . ASP A 1 103 ? -20.089 -0.325 23.440 1.00 81.75 103 ASP A O 1
ATOM 773 N N . ARG A 1 104 ? -20.610 1.544 24.543 1.00 79.44 104 ARG A N 1
ATOM 774 C CA . ARG A 1 104 ? -21.756 1.900 23.706 1.00 79.44 104 ARG A CA 1
ATOM 775 C C . ARG A 1 104 ? -21.326 2.954 22.706 1.00 79.44 104 ARG A C 1
ATOM 777 O O . ARG A 1 104 ? -20.857 4.021 23.101 1.00 79.44 104 ARG A O 1
ATOM 784 N N . MET A 1 105 ? -21.531 2.675 21.426 1.00 82.06 105 MET A N 1
ATOM 785 C CA . MET A 1 105 ? -21.104 3.535 20.329 1.00 82.06 105 MET A CA 1
ATOM 786 C C . MET A 1 105 ? -22.266 3.908 19.412 1.00 82.06 105 MET A C 1
ATOM 788 O O . MET A 1 105 ? -23.129 3.088 19.121 1.00 82.06 105 MET A O 1
ATOM 792 N N . THR A 1 106 ? -22.254 5.139 18.914 1.00 79.50 106 THR A N 1
ATOM 793 C CA . THR A 1 106 ? -23.153 5.614 17.859 1.00 79.50 106 THR A CA 1
ATOM 794 C C . THR A 1 106 ? -22.334 5.908 16.613 1.00 79.50 106 THR A C 1
ATOM 796 O O . THR A 1 106 ? -21.348 6.639 16.699 1.00 79.50 106 THR A O 1
ATOM 799 N N . PHE A 1 107 ? -22.748 5.362 15.467 1.00 81.62 107 PHE A N 1
ATOM 800 C CA . PHE A 1 107 ? -22.076 5.551 14.184 1.00 81.62 107 PHE A CA 1
ATOM 801 C C . PHE A 1 107 ? -22.897 6.503 13.317 1.00 81.62 107 PHE A C 1
ATOM 803 O O . PHE A 1 107 ? -24.051 6.227 12.980 1.00 81.62 107 PHE A O 1
ATOM 810 N N . THR A 1 108 ? -22.283 7.613 12.927 1.00 81.94 108 THR A N 1
ATOM 811 C CA . THR A 1 108 ? -22.894 8.602 12.039 1.00 81.94 108 THR A CA 1
ATOM 812 C C . THR A 1 108 ? -22.130 8.609 10.727 1.00 81.94 108 THR A C 1
ATOM 814 O O . THR A 1 108 ? -20.954 8.974 10.695 1.00 81.94 108 THR A O 1
ATOM 817 N N . ASN A 1 109 ? -22.776 8.200 9.634 1.00 78.62 109 ASN A N 1
ATOM 818 C CA . ASN A 1 109 ? -22.182 8.338 8.307 1.00 78.62 109 ASN A CA 1
ATOM 819 C C . ASN A 1 109 ? -22.400 9.767 7.767 1.00 78.62 109 ASN A C 1
ATOM 821 O O . ASN A 1 109 ? -23.357 10.447 8.138 1.00 78.62 109 ASN A O 1
ATOM 825 N N . LYS A 1 110 ? -21.512 10.249 6.885 1.00 63.75 110 LYS A N 1
ATOM 826 C CA . LYS A 1 110 ? -21.643 11.598 6.290 1.00 63.75 110 LYS A CA 1
ATOM 827 C C . LYS A 1 110 ? -22.810 11.738 5.295 1.00 63.75 110 LYS A C 1
ATOM 829 O O . LYS A 1 110 ? -23.082 12.846 4.853 1.00 63.75 110 LYS A O 1
ATOM 834 N N . ILE A 1 111 ? -23.514 10.645 4.979 1.00 62.22 111 ILE A N 1
ATOM 835 C CA . ILE A 1 111 ? -24.695 10.607 4.093 1.00 62.22 111 ILE A CA 1
ATOM 836 C C . ILE A 1 111 ? -25.991 10.554 4.939 1.00 62.22 111 ILE A C 1
ATOM 838 O O . ILE A 1 111 ? -26.986 9.952 4.550 1.00 62.22 111 ILE A O 1
ATOM 842 N N . SER A 1 112 ? -25.950 11.161 6.134 1.00 47.03 112 SER A N 1
ATOM 843 C CA . SER A 1 112 ? -27.090 11.462 7.018 1.00 47.03 112 SER A CA 1
ATOM 844 C C . SER A 1 112 ? -27.944 10.293 7.539 1.00 47.03 112 SER A C 1
ATOM 846 O O . SER A 1 112 ? -28.973 10.533 8.169 1.00 47.03 112 SER A O 1
ATOM 848 N N . GLN A 1 113 ? -27.498 9.038 7.425 1.00 56.09 113 GLN A N 1
ATOM 849 C CA . GLN A 1 113 ? -28.106 7.929 8.166 1.00 56.09 113 GLN A CA 1
ATOM 850 C C . GLN A 1 113 ? -27.325 7.665 9.458 1.00 56.09 113 GLN A C 1
ATOM 852 O O . GLN A 1 113 ? -26.196 7.166 9.445 1.00 56.09 113 GLN A O 1
ATOM 857 N N . ILE A 1 114 ? -27.945 7.985 10.599 1.00 52.06 114 ILE A N 1
ATOM 858 C CA . ILE A 1 114 ? -27.503 7.476 11.900 1.00 52.06 114 ILE A CA 1
ATOM 859 C C . ILE A 1 114 ? -27.784 5.977 11.891 1.00 52.06 114 ILE A C 1
ATOM 861 O O . ILE A 1 114 ? -28.932 5.544 11.993 1.00 52.06 114 ILE A O 1
ATOM 865 N N . VAL A 1 115 ? -26.732 5.175 11.768 1.00 57.00 115 VAL A N 1
ATOM 866 C CA . VAL A 1 115 ? -26.835 3.742 12.007 1.00 57.00 115 VAL A CA 1
ATOM 867 C C . VAL A 1 115 ? -26.376 3.534 13.437 1.00 57.00 115 VAL A C 1
ATOM 869 O O . VAL A 1 115 ? -25.193 3.347 13.703 1.00 57.00 115 VAL A O 1
ATOM 872 N N . THR A 1 116 ? -27.306 3.578 14.389 1.00 49.78 116 THR A N 1
ATOM 873 C CA . THR A 1 116 ? -26.989 3.109 15.739 1.00 49.78 116 THR A CA 1
ATOM 874 C C . THR A 1 116 ? -26.664 1.623 15.627 1.00 49.78 116 THR A C 1
ATOM 876 O O . THR A 1 116 ? -27.533 0.793 15.335 1.00 49.78 116 THR A O 1
ATOM 879 N N . LYS A 1 117 ? -25.382 1.301 15.775 1.00 57.47 117 LYS A N 1
ATOM 880 C CA . LYS A 1 117 ? -24.907 -0.051 16.017 1.00 57.47 117 LYS A CA 1
ATOM 881 C C . LYS A 1 117 ? -24.270 -0.021 17.398 1.00 57.47 117 LYS A C 1
ATOM 883 O O . LYS A 1 117 ? -23.252 0.636 17.580 1.00 57.47 117 LYS A O 1
ATOM 888 N N . ASP A 1 118 ? -24.892 -0.685 18.362 1.00 55.53 118 ASP A N 1
ATOM 889 C CA . ASP A 1 118 ? -24.351 -0.789 19.713 1.00 55.53 118 ASP A CA 1
ATOM 890 C C . ASP A 1 118 ? -23.137 -1.740 19.682 1.00 55.53 118 ASP A C 1
ATOM 892 O O . ASP A 1 118 ? -23.283 -2.936 19.421 1.00 55.53 118 ASP A O 1
ATOM 896 N N . ILE A 1 119 ? -21.918 -1.204 19.827 1.00 63.22 119 ILE A N 1
ATOM 897 C CA . ILE A 1 119 ? -20.664 -1.961 19.654 1.00 63.22 119 ILE A CA 1
ATOM 898 C C . ILE A 1 119 ? -19.593 -1.491 20.641 1.00 63.22 119 ILE A C 1
ATOM 900 O O . ILE A 1 119 ? -19.276 -0.305 20.666 1.00 63.22 119 ILE A O 1
ATOM 904 N N . ALA A 1 120 ? -18.993 -2.447 21.358 1.00 57.38 120 ALA A N 1
ATOM 905 C CA . ALA A 1 120 ? -17.575 -2.828 21.285 1.00 57.38 120 ALA A CA 1
ATOM 906 C C . ALA A 1 120 ? -17.062 -3.303 22.651 1.00 57.38 120 ALA A C 1
ATOM 908 O O . ALA A 1 120 ? -16.699 -2.491 23.506 1.00 57.38 120 ALA A O 1
ATOM 909 N N . THR A 1 121 ? -16.895 -4.612 22.815 1.00 57.12 121 THR A N 1
ATOM 910 C CA . THR A 1 121 ? -15.920 -5.136 23.780 1.00 57.12 121 THR A CA 1
ATOM 911 C C . THR A 1 121 ? -14.568 -5.260 23.081 1.00 57.12 121 THR A C 1
ATOM 913 O O . THR A 1 121 ? -14.511 -5.701 21.934 1.00 57.12 121 THR A O 1
ATOM 916 N N . VAL A 1 122 ? -13.482 -4.871 23.761 1.00 58.38 122 VAL A N 1
ATOM 917 C CA . VAL A 1 122 ? -12.127 -5.313 23.392 1.00 58.38 122 VAL A CA 1
ATOM 918 C C . VAL A 1 122 ? -11.789 -6.481 24.304 1.00 58.38 122 VAL A C 1
ATOM 920 O O . VAL A 1 122 ? -11.394 -6.264 25.446 1.00 58.38 122 VAL A O 1
ATOM 923 N N . THR A 1 123 ? -11.972 -7.701 23.810 1.00 59.47 123 THR A N 1
ATOM 924 C CA . THR A 1 123 ? -11.479 -8.911 24.481 1.00 59.47 123 THR A CA 1
ATOM 925 C C . THR A 1 123 ? -10.313 -9.428 23.657 1.00 59.47 123 THR A C 1
ATOM 927 O O . THR A 1 123 ? -10.439 -9.572 22.441 1.00 59.47 123 THR A O 1
ATOM 930 N N . ASN A 1 124 ? -9.164 -9.673 24.290 1.00 62.62 124 ASN A N 1
ATOM 931 C CA . ASN A 1 124 ? -7.987 -10.272 23.643 1.00 62.62 124 ASN A CA 1
ATOM 932 C C . ASN A 1 124 ? -7.518 -9.552 22.357 1.00 62.62 124 ASN A C 1
ATOM 934 O O . ASN A 1 124 ? -7.049 -10.186 21.418 1.00 62.62 124 ASN A O 1
ATOM 938 N N . GLY A 1 125 ? -7.649 -8.220 22.294 1.00 68.88 125 GLY A N 1
ATOM 939 C CA . GLY A 1 125 ? -7.158 -7.417 21.164 1.00 68.88 125 GLY A CA 1
ATOM 940 C C . GLY A 1 125 ? -8.048 -7.406 19.910 1.00 68.88 125 GLY A C 1
ATOM 941 O O . GLY A 1 125 ? -7.628 -6.863 18.886 1.00 68.88 125 GLY A O 1
ATOM 942 N N . ALA A 1 126 ? -9.266 -7.950 19.984 1.00 73.81 126 ALA A N 1
ATOM 943 C CA . ALA A 1 126 ? -10.263 -7.897 18.914 1.00 73.81 126 ALA A CA 1
ATOM 944 C C . ALA A 1 126 ? -11.489 -7.062 19.315 1.00 73.81 126 ALA A C 1
ATOM 946 O O . ALA A 1 126 ? -11.828 -6.973 20.495 1.00 73.81 126 ALA A O 1
ATOM 947 N N . VAL A 1 127 ? -12.148 -6.458 18.325 1.00 79.19 127 VAL A N 1
ATOM 948 C CA . VAL A 1 127 ? -13.415 -5.729 18.461 1.00 79.19 127 VAL A CA 1
ATOM 949 C C . VAL A 1 127 ? -14.539 -6.563 17.855 1.00 79.19 127 VAL A C 1
ATOM 951 O O . VAL A 1 127 ? -14.454 -6.987 16.703 1.00 79.19 127 VAL A O 1
ATOM 954 N N . TYR A 1 128 ? -15.607 -6.741 18.628 1.00 76.50 128 TYR A N 1
ATOM 955 C CA . TYR A 1 128 ? -16.809 -7.472 18.227 1.00 76.50 128 TYR A CA 1
ATOM 956 C C . TYR A 1 128 ? -18.004 -6.534 18.149 1.00 76.50 128 TYR A C 1
ATOM 958 O O . TYR A 1 128 ? -18.163 -5.649 18.996 1.00 76.50 128 TYR A O 1
ATOM 966 N N . TYR A 1 129 ? -18.852 -6.752 17.150 1.00 74.31 129 TYR A N 1
ATOM 967 C CA . TYR A 1 129 ? -20.090 -6.007 16.955 1.00 74.31 129 TYR A CA 1
ATOM 968 C C . TYR A 1 129 ? -21.239 -6.732 17.666 1.00 74.31 129 TYR A C 1
ATOM 970 O O . TYR A 1 129 ? -21.252 -7.953 17.705 1.00 74.31 129 TYR A O 1
ATOM 978 N N . GLY A 1 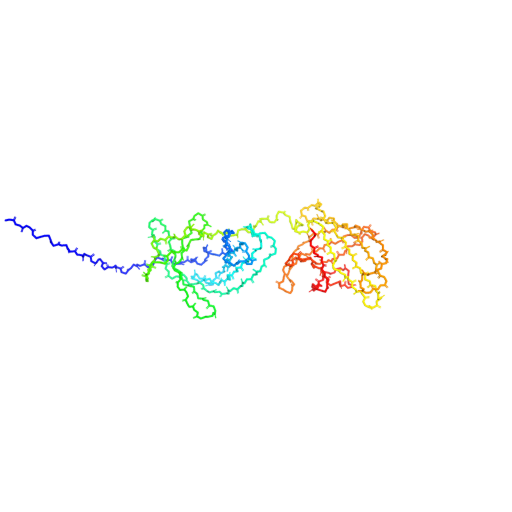130 ? -22.201 -6.022 18.260 1.00 67.50 130 GLY A N 1
ATOM 979 C CA . GLY A 1 130 ? -23.383 -6.670 18.842 1.00 67.50 130 GLY A CA 1
ATOM 9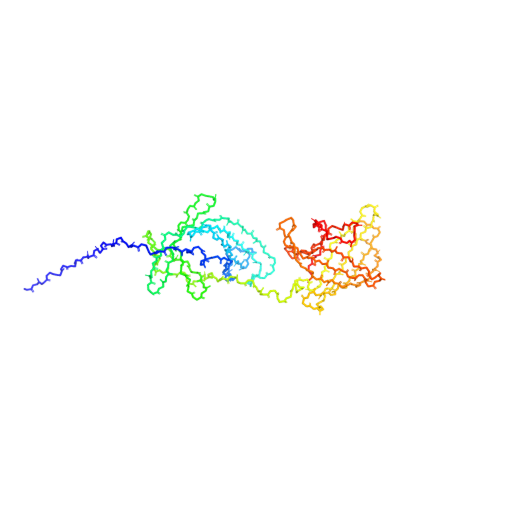80 C C . GLY A 1 130 ? -24.358 -7.156 17.764 1.00 67.50 130 GLY A C 1
ATOM 981 O O . GLY A 1 130 ? -24.637 -6.417 16.814 1.00 67.50 130 GLY A O 1
ATOM 982 N N . LEU A 1 131 ? -24.921 -8.361 17.917 1.00 62.78 131 LEU A N 1
ATOM 983 C CA . LEU A 1 131 ? -26.013 -8.833 17.057 1.00 62.78 131 LEU A CA 1
ATOM 984 C C . LEU A 1 131 ? -27.306 -8.092 17.432 1.00 62.78 131 LEU A C 1
ATOM 986 O O . LEU A 1 131 ? -27.749 -8.118 18.582 1.00 62.78 131 LEU A O 1
ATOM 990 N N . LYS A 1 132 ? -27.928 -7.404 16.465 1.00 58.06 132 LYS A N 1
ATOM 991 C CA . LYS A 1 132 ? -29.193 -6.685 16.684 1.00 58.06 132 LYS A CA 1
ATOM 992 C C . LYS A 1 132 ? -30.305 -7.665 17.063 1.00 58.06 132 LYS A C 1
ATOM 994 O O . LYS A 1 132 ? -30.783 -8.401 16.209 1.00 58.06 132 LYS A O 1
ATOM 999 N N . THR A 1 133 ? -30.820 -7.563 18.283 1.00 44.91 133 THR A N 1
ATOM 1000 C CA . THR A 1 133 ? -32.126 -8.128 18.659 1.00 44.91 133 THR A CA 1
ATOM 1001 C C . THR A 1 133 ? -32.962 -7.084 19.410 1.00 44.91 133 THR A C 1
ATOM 1003 O O . THR A 1 133 ? -33.197 -7.183 20.600 1.00 44.91 133 THR A O 1
ATOM 1006 N N . GLY A 1 134 ? -33.415 -6.049 18.687 1.00 46.81 134 GLY A N 1
ATOM 1007 C CA . GLY A 1 134 ? -34.545 -5.192 19.091 1.00 46.81 134 GLY A CA 1
ATOM 1008 C C . GLY A 1 134 ? -34.319 -4.166 20.221 1.00 46.81 134 GLY A C 1
ATOM 1009 O O . GLY A 1 134 ? -34.307 -4.523 21.383 1.00 46.81 134 GLY A O 1
ATOM 1010 N N . ARG A 1 135 ? -34.312 -2.871 19.848 1.00 50.09 135 ARG A N 1
ATOM 1011 C CA . ARG A 1 135 ? -34.468 -1.634 20.667 1.00 50.09 135 ARG A CA 1
ATOM 1012 C C . ARG A 1 135 ? -33.518 -1.395 21.869 1.00 50.09 135 ARG A C 1
ATOM 1014 O O . ARG A 1 135 ? -33.272 -2.255 22.688 1.00 50.09 135 ARG A O 1
ATOM 1021 N N . ILE A 1 136 ? -33.075 -0.130 21.966 1.00 55.62 136 ILE A N 1
ATOM 1022 C CA . ILE A 1 136 ? -32.518 0.606 23.127 1.00 55.62 136 ILE A CA 1
ATOM 1023 C C . ILE A 1 136 ? -31.890 -0.280 24.223 1.00 55.62 136 ILE A C 1
ATOM 1025 O O . ILE A 1 136 ? -32.569 -0.677 25.163 1.00 55.62 136 ILE A O 1
ATOM 1029 N N . GLY A 1 137 ? -30.576 -0.508 24.163 1.00 59.88 137 GLY A N 1
ATOM 1030 C CA . GLY A 1 137 ? -29.849 -1.205 25.228 1.00 59.88 137 GLY A CA 1
ATOM 1031 C C . GLY A 1 137 ? -28.428 -1.591 24.824 1.00 59.88 137 GLY A C 1
ATOM 1032 O O . GLY A 1 137 ? -28.020 -1.368 23.688 1.00 59.88 137 GLY A O 1
ATOM 1033 N N . TYR A 1 138 ? -27.669 -2.159 25.762 1.00 64.12 138 TYR A N 1
ATOM 1034 C CA . TYR A 1 138 ? -26.409 -2.839 25.444 1.00 64.12 138 TYR A CA 1
ATOM 1035 C C . TYR A 1 138 ? -26.707 -4.183 24.764 1.00 64.12 138 TYR A C 1
ATOM 1037 O O . TYR A 1 138 ? -27.680 -4.836 25.150 1.00 64.12 138 TYR A O 1
ATOM 1045 N N . PRO A 1 139 ? -25.891 -4.629 23.792 1.00 66.00 139 PRO A N 1
ATOM 1046 C CA . PRO A 1 139 ? -26.070 -5.941 23.190 1.00 66.00 139 PRO A CA 1
ATOM 1047 C C . PRO A 1 139 ? -25.876 -7.036 24.244 1.00 66.00 139 PRO A C 1
ATOM 1049 O O . PRO A 1 139 ? -24.946 -6.982 25.049 1.00 66.00 139 PRO A O 1
ATOM 1052 N N . THR A 1 140 ? -26.751 -8.038 24.219 1.00 67.31 140 THR A N 1
ATOM 1053 C CA . THR A 1 140 ? -26.649 -9.243 25.057 1.00 67.31 140 THR A CA 1
ATOM 1054 C C . THR A 1 140 ? -25.908 -10.382 24.353 1.00 67.31 140 THR A C 1
ATOM 1056 O O . THR A 1 140 ? -25.478 -11.320 25.015 1.00 67.31 140 THR A O 1
ATOM 1059 N N . VAL A 1 141 ? -25.721 -10.288 23.028 1.00 70.31 141 VAL A N 1
ATOM 1060 C CA . VAL A 1 141 ? -25.011 -11.271 22.195 1.00 70.31 141 VAL A CA 1
ATOM 1061 C C . VAL A 1 141 ? -24.027 -10.555 21.266 1.00 70.31 141 VAL A C 1
ATOM 1063 O O . VAL A 1 141 ? -24.374 -9.550 20.635 1.00 70.31 141 VAL A O 1
ATOM 1066 N N . LEU A 1 142 ? -22.800 -11.072 21.178 1.00 71.00 142 LEU A N 1
ATOM 1067 C CA . LEU A 1 142 ? -21.758 -10.587 20.270 1.00 71.00 142 LEU A CA 1
ATOM 1068 C C . LEU A 1 142 ? -21.783 -11.368 18.948 1.00 71.00 142 LEU A C 1
ATOM 1070 O O . LEU A 1 142 ? -22.048 -12.566 18.926 1.00 71.00 142 LEU A O 1
ATOM 1074 N N . ASP A 1 143 ? -21.493 -10.679 17.848 1.00 75.06 143 ASP A N 1
ATOM 1075 C CA . ASP A 1 143 ? -21.204 -11.281 16.552 1.00 75.06 143 ASP A CA 1
ATOM 1076 C C . ASP A 1 143 ? -19.749 -11.753 16.535 1.00 75.06 143 ASP A C 1
ATOM 1078 O O . ASP A 1 143 ? -18.819 -10.997 16.241 1.00 75.06 143 ASP A O 1
ATOM 1082 N N . GLU A 1 144 ? -19.557 -13.015 16.894 1.00 76.00 144 GLU A N 1
ATOM 1083 C CA . GLU A 1 144 ? -18.249 -13.668 16.877 1.00 76.00 144 GLU A CA 1
ATOM 1084 C C . GLU A 1 144 ? -17.841 -14.144 15.475 1.00 76.00 144 GLU A C 1
ATOM 1086 O O . GLU A 1 144 ? -16.704 -14.568 15.289 1.00 76.00 144 GLU A O 1
ATOM 1091 N N . SER A 1 145 ? -18.727 -14.048 14.473 1.00 75.94 145 SER A N 1
ATOM 1092 C CA . SER A 1 145 ? -18.443 -14.533 13.116 1.00 75.94 145 SER A CA 1
ATOM 1093 C C . SER A 1 145 ? -17.499 -13.618 12.332 1.00 75.94 145 SER A C 1
ATOM 1095 O O . SER A 1 145 ? -16.838 -14.065 11.397 1.00 75.94 145 SER A O 1
ATOM 1097 N N . THR A 1 146 ? -17.411 -12.337 12.710 1.00 75.56 146 THR A N 1
ATOM 1098 C CA . THR A 1 146 ? -16.610 -11.328 11.998 1.00 75.56 146 THR A CA 1
ATOM 1099 C C . THR A 1 146 ? -15.797 -10.433 12.951 1.00 75.56 146 THR A C 1
ATOM 1101 O O . THR A 1 146 ? -15.996 -9.215 13.001 1.00 75.56 146 THR A O 1
ATOM 1104 N N . PRO A 1 147 ? -14.846 -10.994 13.728 1.00 82.00 147 PRO A N 1
ATOM 1105 C CA . PRO A 1 147 ? -14.025 -10.197 14.632 1.00 82.00 147 PRO A CA 1
ATOM 1106 C C . PRO A 1 147 ? -13.155 -9.203 13.858 1.00 82.00 147 PRO A C 1
ATOM 1108 O O . PRO A 1 147 ? -12.474 -9.551 12.890 1.00 82.00 147 PRO A O 1
ATOM 1111 N N . TYR A 1 148 ? -13.107 -7.963 14.338 1.00 83.94 148 TYR A N 1
ATOM 1112 C CA . TYR A 1 148 ? -12.175 -6.958 13.842 1.00 83.94 148 TYR A CA 1
ATOM 1113 C C . TYR A 1 148 ? -10.894 -7.050 14.657 1.00 83.94 148 TYR A C 1
ATOM 1115 O O . TYR A 1 148 ? -10.857 -6.693 15.836 1.00 83.94 148 TYR A O 1
ATOM 1123 N N . LYS A 1 149 ? -9.819 -7.514 14.033 1.00 85.44 149 LYS A N 1
ATOM 1124 C CA . LYS A 1 149 ? -8.502 -7.597 14.664 1.00 85.44 149 LYS A CA 1
ATOM 1125 C C . LYS A 1 149 ? -7.765 -6.285 14.445 1.00 85.44 149 LYS A C 1
ATOM 1127 O O . LYS A 1 149 ? -7.841 -5.698 13.362 1.00 85.44 149 LYS A O 1
ATOM 1132 N N . LYS A 1 150 ? -7.046 -5.800 15.461 1.00 81.50 150 LYS A N 1
ATOM 1133 C CA . LYS A 1 150 ? -6.192 -4.622 15.283 1.00 81.50 150 LYS A CA 1
ATOM 1134 C C . LYS A 1 150 ? -5.131 -4.956 14.239 1.00 81.50 150 LYS A C 1
ATOM 1136 O O . LYS A 1 150 ? -4.309 -5.843 14.446 1.00 81.50 150 LYS A O 1
ATOM 1141 N N . TYR A 1 151 ? -5.161 -4.256 13.112 1.00 77.19 151 TYR A N 1
ATOM 1142 C CA . TYR A 1 151 ? -4.118 -4.361 12.112 1.00 77.19 151 TYR A CA 1
ATOM 1143 C C . TYR A 1 151 ? -2.904 -3.606 12.621 1.00 77.19 151 TYR A C 1
ATOM 1145 O O . TYR A 1 151 ? -2.856 -2.374 12.632 1.00 77.19 151 TYR A O 1
ATOM 1153 N N . ILE A 1 152 ? -1.928 -4.383 13.052 1.00 68.56 152 ILE A N 1
ATOM 1154 C CA . ILE A 1 152 ? -0.558 -3.931 13.174 1.00 68.56 152 ILE A CA 1
ATOM 1155 C C . ILE A 1 152 ? 0.012 -4.171 11.777 1.00 68.56 152 ILE A C 1
ATOM 1157 O O . ILE A 1 152 ? 0.031 -5.331 11.354 1.00 68.56 152 ILE A O 1
ATOM 1161 N N . PRO A 1 153 ? 0.382 -3.120 11.016 1.00 56.94 153 PRO A N 1
ATOM 1162 C CA . PRO A 1 153 ? 1.102 -3.326 9.771 1.00 56.94 153 PRO A CA 1
ATOM 1163 C C . PRO A 1 153 ? 2.228 -4.315 10.044 1.00 56.94 153 PRO A C 1
ATOM 1165 O O . PRO A 1 153 ? 2.866 -4.176 11.096 1.00 56.94 153 PRO A O 1
ATOM 1168 N N . PRO A 1 154 ? 2.453 -5.320 9.175 1.00 45.78 154 PRO A N 1
ATOM 1169 C CA . PRO A 1 154 ? 3.638 -6.141 9.323 1.00 45.78 154 PRO A CA 1
ATOM 1170 C C . PRO A 1 154 ? 4.797 -5.169 9.486 1.00 45.78 154 PRO A C 1
ATOM 1172 O O . PRO A 1 154 ? 4.880 -4.180 8.748 1.00 45.78 154 PRO A O 1
ATOM 1175 N N . VAL A 1 155 ? 5.607 -5.380 10.526 1.00 48.06 155 VAL A N 1
ATOM 1176 C CA . VAL A 1 155 ? 6.850 -4.633 10.667 1.00 48.06 155 VAL A CA 1
ATOM 1177 C C . VAL A 1 155 ? 7.540 -4.828 9.332 1.00 48.06 155 VAL A C 1
ATOM 1179 O O . VAL A 1 155 ? 7.842 -5.961 8.964 1.00 48.06 155 VAL A O 1
ATOM 1182 N N . VAL A 1 156 ? 7.653 -3.751 8.558 1.00 52.53 156 VAL A N 1
ATOM 1183 C CA . VAL A 1 156 ? 8.334 -3.789 7.273 1.00 52.53 156 VAL A CA 1
ATOM 1184 C C . VAL A 1 156 ? 9.789 -4.003 7.648 1.00 52.53 156 VAL A C 1
ATOM 1186 O O . VAL A 1 156 ? 10.503 -3.055 7.957 1.00 52.53 156 VAL A O 1
ATOM 1189 N N . THR A 1 157 ? 10.193 -5.269 7.747 1.00 61.75 157 THR A N 1
ATOM 1190 C CA . THR A 1 157 ? 11.548 -5.654 8.143 1.00 61.75 157 THR A CA 1
ATOM 1191 C C . THR A 1 157 ? 12.548 -5.122 7.130 1.00 61.75 157 THR A C 1
ATOM 1193 O O . THR A 1 157 ? 13.677 -4.810 7.486 1.00 61.75 157 THR A O 1
ATOM 1196 N N . SER A 1 158 ? 12.097 -4.919 5.888 1.00 83.06 158 SER A N 1
ATOM 1197 C CA . SER A 1 158 ? 12.858 -4.260 4.847 1.00 83.06 158 SER A CA 1
ATOM 1198 C C . SER A 1 158 ? 11.974 -3.408 3.932 1.00 83.06 158 SER A C 1
ATOM 1200 O O . SER A 1 158 ? 11.065 -3.938 3.289 1.00 83.06 158 SER A O 1
ATOM 1202 N N . PRO A 1 159 ? 12.240 -2.094 3.805 1.00 84.62 159 PRO A N 1
ATOM 1203 C CA . PRO A 1 159 ? 11.552 -1.249 2.831 1.00 84.62 159 PRO A CA 1
ATOM 1204 C C . PRO A 1 159 ? 11.747 -1.692 1.375 1.00 84.62 159 PRO A C 1
ATOM 1206 O O . PRO A 1 159 ? 10.955 -1.281 0.529 1.00 84.62 159 PRO A O 1
ATOM 1209 N N . VAL A 1 160 ? 12.754 -2.521 1.065 1.00 91.88 160 VAL A N 1
ATOM 1210 C CA . VAL A 1 160 ? 13.012 -2.949 -0.317 1.00 91.88 160 VAL A CA 1
ATOM 1211 C C . VAL A 1 160 ? 12.184 -4.144 -0.771 1.00 91.88 160 VAL A C 1
ATOM 1213 O O . VAL A 1 160 ? 12.030 -4.327 -1.976 1.00 91.88 160 VAL A O 1
ATOM 1216 N N . ASP A 1 161 ? 11.603 -4.921 0.151 1.00 90.00 161 ASP A N 1
ATOM 1217 C CA . ASP A 1 161 ? 10.875 -6.158 -0.182 1.00 90.00 161 ASP A CA 1
ATOM 1218 C C . ASP A 1 161 ? 9.731 -5.911 -1.187 1.00 90.00 161 ASP A C 1
ATOM 1220 O O . ASP A 1 161 ? 9.439 -6.756 -2.033 1.00 90.00 161 ASP A O 1
ATOM 1224 N N . LYS A 1 162 ? 9.127 -4.716 -1.166 1.00 87.31 162 LYS A N 1
ATOM 1225 C CA . LYS A 1 162 ? 8.048 -4.327 -2.089 1.00 87.31 162 LYS A CA 1
ATOM 1226 C C . LYS A 1 162 ? 8.496 -4.134 -3.546 1.00 87.31 162 LYS A C 1
ATOM 1228 O O . LYS A 1 162 ? 7.665 -4.239 -4.448 1.00 87.31 162 LYS A O 1
ATOM 1233 N N . TYR A 1 163 ? 9.784 -3.902 -3.795 1.00 92.81 163 TYR A N 1
ATOM 1234 C CA . TYR A 1 163 ? 10.334 -3.720 -5.144 1.00 92.81 163 TYR A CA 1
ATOM 1235 C C . TYR A 1 163 ? 10.824 -5.023 -5.772 1.00 92.81 163 TYR A C 1
ATOM 1237 O O . TYR A 1 163 ? 10.909 -5.120 -6.990 1.00 92.81 163 TYR A O 1
ATOM 1245 N N . ILE A 1 164 ? 11.119 -6.044 -4.968 1.00 93.25 164 ILE A N 1
ATOM 1246 C CA . ILE A 1 164 ? 11.773 -7.265 -5.450 1.00 93.25 164 ILE A CA 1
ATOM 1247 C C . ILE A 1 164 ? 10.864 -8.035 -6.405 1.00 93.25 164 ILE A C 1
ATOM 1249 O O . ILE A 1 164 ? 9.706 -8.320 -6.080 1.00 93.25 164 ILE A O 1
ATOM 1253 N N . GLY A 1 165 ? 11.403 -8.389 -7.571 1.00 92.38 165 GLY A N 1
ATOM 1254 C CA . GLY A 1 165 ? 10.691 -9.100 -8.627 1.00 92.38 165 GLY A CA 1
ATOM 1255 C C . GLY A 1 165 ? 11.084 -8.643 -10.028 1.00 92.38 165 GLY A C 1
ATOM 1256 O O . GLY A 1 165 ? 11.985 -7.822 -10.208 1.00 92.38 165 GLY A O 1
ATOM 1257 N N . ASN A 1 166 ? 10.383 -9.190 -11.017 1.00 92.75 166 ASN A N 1
ATOM 1258 C CA . ASN A 1 166 ? 10.497 -8.766 -12.405 1.00 92.75 166 ASN A CA 1
ATOM 1259 C C . ASN A 1 166 ? 9.374 -7.783 -12.727 1.00 92.75 166 ASN A C 1
ATOM 1261 O O . ASN A 1 166 ? 8.211 -8.014 -12.394 1.00 92.75 166 ASN A O 1
ATOM 1265 N N . TRP A 1 167 ? 9.732 -6.699 -13.394 1.00 94.31 167 TRP A N 1
ATOM 1266 C CA . TRP A 1 167 ? 8.816 -5.660 -13.824 1.00 94.31 167 TRP A CA 1
ATOM 1267 C C . TRP A 1 167 ? 8.968 -5.433 -15.311 1.00 94.31 167 TRP A C 1
ATOM 1269 O O . TRP A 1 167 ? 10.048 -5.618 -15.874 1.00 94.31 167 TRP A O 1
ATOM 1279 N N . ARG A 1 168 ? 7.892 -4.986 -15.942 1.00 92.94 168 ARG A N 1
ATOM 1280 C CA . ARG A 1 168 ? 7.878 -4.607 -17.345 1.00 92.94 168 ARG A CA 1
ATOM 1281 C C . ARG A 1 168 ? 7.388 -3.179 -17.479 1.00 92.94 168 ARG A C 1
ATOM 1283 O O . ARG A 1 168 ? 6.339 -2.836 -16.945 1.00 92.94 168 ARG A O 1
ATOM 1290 N N . LEU A 1 169 ? 8.153 -2.366 -18.194 1.00 90.06 169 LEU A N 1
ATOM 1291 C CA . LEU A 1 169 ? 7.760 -1.009 -18.537 1.00 90.06 169 LEU A CA 1
ATOM 1292 C C . LEU A 1 169 ? 6.678 -1.020 -19.613 1.00 90.06 169 LEU A C 1
ATOM 1294 O O . LEU A 1 169 ? 6.698 -1.845 -20.535 1.00 90.06 169 LEU A O 1
ATOM 1298 N N . THR A 1 170 ? 5.760 -0.064 -19.521 1.00 86.62 170 THR A N 1
ATOM 1299 C CA . THR A 1 170 ? 4.936 0.334 -20.663 1.00 86.62 170 THR A CA 1
ATOM 1300 C C . THR A 1 170 ? 5.802 0.943 -21.765 1.00 86.62 170 THR A C 1
ATOM 1302 O O . THR A 1 170 ? 6.914 1.389 -21.501 1.00 86.62 170 THR A O 1
ATOM 1305 N N . CYS A 1 171 ? 5.299 0.970 -23.003 1.00 86.19 171 CYS A N 1
ATOM 1306 C CA . CYS A 1 171 ? 6.003 1.640 -24.098 1.00 86.19 171 CYS A CA 1
ATOM 1307 C C . CYS A 1 171 ? 6.201 3.120 -23.746 1.00 86.19 171 CYS A C 1
ATOM 1309 O O . CYS A 1 171 ? 5.225 3.856 -23.602 1.00 86.19 171 CYS A O 1
ATOM 1311 N N . LEU A 1 172 ? 7.456 3.530 -23.574 1.00 82.06 172 LEU A N 1
ATOM 1312 C CA . LEU A 1 172 ? 7.840 4.908 -23.292 1.00 82.06 172 LEU A CA 1
ATOM 1313 C C . LEU A 1 172 ? 8.139 5.582 -24.619 1.00 82.06 172 LEU A C 1
ATOM 1315 O O . LEU A 1 172 ? 9.142 5.248 -25.236 1.00 82.06 172 LEU A O 1
ATOM 1319 N N . ALA A 1 173 ? 7.280 6.484 -25.081 1.00 79.12 173 ALA A N 1
ATOM 1320 C CA . ALA A 1 173 ? 7.503 7.220 -26.321 1.00 79.12 173 ALA A CA 1
ATOM 1321 C C . ALA A 1 173 ? 8.084 8.604 -26.020 1.00 79.12 173 ALA A C 1
ATOM 1323 O O . ALA A 1 173 ? 7.447 9.408 -25.341 1.00 79.12 173 ALA A O 1
ATOM 1324 N N . ASP A 1 174 ? 9.255 8.899 -26.579 1.00 76.00 174 ASP A N 1
ATOM 1325 C CA . ASP A 1 174 ? 9.765 10.261 -26.667 1.00 76.00 174 ASP A CA 1
ATOM 1326 C C . ASP A 1 174 ? 9.427 10.828 -28.049 1.00 76.00 174 ASP A C 1
ATOM 1328 O O . ASP A 1 174 ? 10.085 10.561 -29.059 1.00 76.00 174 ASP A O 1
ATOM 1332 N N . TYR A 1 175 ? 8.358 11.620 -28.091 1.00 71.56 175 TYR A N 1
ATOM 1333 C CA . TYR A 1 175 ? 7.871 12.241 -29.320 1.00 71.56 175 TYR A CA 1
ATOM 1334 C C . TYR A 1 175 ? 8.829 13.291 -29.889 1.00 71.56 175 TYR A C 1
ATOM 1336 O O . TYR A 1 175 ? 8.767 13.565 -31.087 1.00 71.56 175 TYR A O 1
ATOM 1344 N N . SER A 1 176 ? 9.719 13.856 -29.068 1.00 73.38 176 SER A N 1
ATOM 1345 C CA . SER A 1 176 ? 10.674 14.879 -29.509 1.00 73.38 176 SER A CA 1
ATOM 1346 C C . SER A 1 176 ? 11.764 14.270 -30.386 1.00 73.38 176 SER A C 1
ATOM 1348 O O . SER A 1 176 ? 12.195 14.887 -31.357 1.00 73.38 176 SER A O 1
ATOM 1350 N N . TYR A 1 177 ? 12.170 13.039 -30.070 1.00 68.81 177 TYR A N 1
ATOM 1351 C CA . TYR A 1 177 ? 13.206 12.308 -30.801 1.00 68.81 177 TYR A CA 1
ATOM 1352 C C . TYR A 1 177 ? 12.652 11.172 -31.671 1.00 68.81 177 TYR A C 1
ATOM 1354 O O . TYR A 1 177 ? 13.421 10.490 -32.339 1.00 68.81 177 TYR A O 1
ATOM 1362 N N . GLN A 1 178 ? 11.327 10.980 -31.689 1.00 78.81 178 GLN A N 1
ATOM 1363 C CA . GLN A 1 178 ? 10.637 9.877 -32.375 1.00 78.81 178 GLN A CA 1
ATOM 1364 C C . GLN A 1 178 ? 11.169 8.485 -32.006 1.00 78.81 178 GLN A C 1
ATOM 1366 O O . GLN A 1 178 ? 11.138 7.560 -32.817 1.00 78.81 178 GLN A O 1
ATOM 1371 N N . VAL A 1 179 ? 11.620 8.323 -30.765 1.00 78.81 179 VAL A N 1
ATOM 1372 C CA . VAL A 1 179 ? 12.105 7.046 -30.239 1.00 78.81 179 VAL A CA 1
ATOM 1373 C C . VAL A 1 179 ? 11.140 6.505 -29.202 1.00 78.81 179 VAL A C 1
ATOM 1375 O O . VAL A 1 179 ? 10.362 7.246 -28.598 1.00 78.81 179 VAL A O 1
ATOM 1378 N N . SER A 1 180 ? 11.186 5.200 -28.975 1.00 86.75 180 SER A N 1
ATOM 1379 C CA . SER A 1 180 ? 10.467 4.596 -27.862 1.00 86.75 180 SER A CA 1
ATOM 1380 C C . SER A 1 180 ? 11.226 3.448 -27.224 1.00 86.75 180 SER A C 1
ATOM 1382 O O . SER A 1 180 ? 12.176 2.924 -27.802 1.00 86.75 180 SER A O 1
ATOM 1384 N N . GLY A 1 181 ? 10.824 3.079 -26.012 1.00 86.81 181 GLY A N 1
ATOM 1385 C CA . GLY A 1 181 ? 11.463 2.036 -25.228 1.00 86.81 181 GLY A CA 1
ATOM 1386 C C . GLY A 1 181 ? 10.462 1.089 -24.581 1.00 86.81 181 GLY A C 1
ATOM 1387 O O . GLY A 1 181 ? 9.489 1.526 -23.970 1.00 86.81 181 GLY A O 1
ATOM 1388 N N . LEU A 1 182 ? 10.736 -0.211 -24.661 1.00 90.56 182 LEU A N 1
ATOM 1389 C CA . LEU A 1 182 ? 10.167 -1.220 -23.766 1.00 90.56 182 LEU A CA 1
ATOM 1390 C C . LEU A 1 182 ? 11.292 -1.814 -22.947 1.00 90.56 182 LEU A C 1
ATOM 1392 O O . LEU A 1 182 ? 12.363 -2.074 -23.478 1.00 90.56 182 LEU A O 1
ATOM 1396 N N . GLY A 1 183 ? 11.056 -2.078 -21.670 1.00 90.38 183 GLY A N 1
ATOM 1397 C CA . GLY A 1 183 ? 12.099 -2.660 -20.844 1.00 90.38 183 GLY A CA 1
ATOM 1398 C C . GLY A 1 183 ? 11.582 -3.625 -19.806 1.00 90.38 183 GLY A C 1
ATOM 1399 O O . GLY A 1 183 ? 10.407 -3.603 -19.434 1.00 90.38 183 GLY A O 1
ATOM 1400 N N . THR A 1 184 ? 12.486 -4.474 -19.340 1.00 93.19 184 THR A N 1
ATOM 1401 C CA . THR A 1 184 ? 12.287 -5.295 -18.152 1.00 93.19 184 THR A CA 1
ATOM 1402 C C . THR A 1 184 ? 13.265 -4.874 -17.069 1.00 93.19 184 THR A C 1
ATOM 1404 O O . THR A 1 184 ? 14.440 -4.623 -17.339 1.00 93.19 184 THR A O 1
ATOM 1407 N N . LEU A 1 185 ? 12.772 -4.788 -15.837 1.00 93.75 185 LEU A N 1
ATOM 1408 C CA . LEU A 1 185 ? 13.573 -4.546 -14.642 1.00 93.75 185 LEU A CA 1
ATOM 1409 C C . LEU A 1 185 ? 13.544 -5.824 -13.808 1.00 93.75 185 LEU A C 1
ATOM 1411 O O . LEU A 1 185 ? 12.473 -6.252 -13.389 1.00 93.75 185 LEU A O 1
ATOM 1415 N N . ALA A 1 186 ? 14.697 -6.415 -13.533 1.00 95.00 186 ALA A N 1
ATOM 1416 C CA . ALA A 1 186 ? 14.830 -7.460 -12.527 1.00 95.00 186 ALA A CA 1
ATOM 1417 C C . ALA A 1 186 ? 15.432 -6.837 -11.266 1.00 95.00 186 ALA A C 1
ATOM 1419 O O . ALA A 1 186 ? 16.586 -6.405 -11.275 1.00 95.00 186 ALA A O 1
ATOM 1420 N N . MET A 1 187 ? 14.637 -6.755 -10.201 1.00 96.00 187 MET A N 1
ATOM 1421 C CA . MET A 1 187 ? 15.027 -6.143 -8.934 1.00 96.00 187 MET A CA 1
ATOM 1422 C C . MET A 1 187 ? 15.307 -7.224 -7.893 1.00 96.00 187 MET A C 1
ATOM 1424 O O . MET A 1 187 ? 14.414 -8.004 -7.553 1.00 96.00 187 MET A O 1
ATOM 1428 N N . THR A 1 188 ? 16.528 -7.249 -7.363 1.00 94.81 188 THR A N 1
ATOM 1429 C CA . THR A 1 188 ? 16.998 -8.265 -6.411 1.00 94.81 188 THR A CA 1
ATOM 1430 C C . THR A 1 188 ? 17.438 -7.613 -5.112 1.00 94.81 188 THR A C 1
ATOM 1432 O O . THR A 1 188 ? 18.151 -6.610 -5.114 1.00 94.81 188 THR A O 1
ATOM 1435 N N . LYS A 1 189 ? 17.041 -8.196 -3.980 1.00 94.62 189 LYS A N 1
ATOM 1436 C CA . LYS A 1 189 ? 17.415 -7.690 -2.660 1.00 94.62 189 LYS A CA 1
ATOM 1437 C C . LYS A 1 189 ? 18.912 -7.872 -2.424 1.00 94.62 189 LYS A C 1
ATOM 1439 O O . LYS A 1 189 ? 19.435 -8.965 -2.613 1.00 94.62 189 LYS A O 1
ATOM 1444 N N . VAL A 1 190 ? 19.570 -6.808 -1.972 1.00 93.81 190 VAL A N 1
ATOM 1445 C CA . VAL A 1 190 ? 20.979 -6.821 -1.546 1.00 93.81 190 VAL A CA 1
ATOM 1446 C C . VAL A 1 190 ? 21.067 -6.699 -0.025 1.00 93.81 190 VAL A C 1
ATOM 1448 O O . VAL A 1 190 ? 21.819 -7.423 0.616 1.00 93.81 190 VAL A O 1
ATOM 1451 N N . SER A 1 191 ? 20.274 -5.804 0.565 1.00 92.94 191 SER A N 1
ATOM 1452 C CA . SER A 1 191 ? 20.166 -5.600 2.012 1.00 92.94 191 SER A CA 1
ATOM 1453 C C . SER A 1 191 ? 18.749 -5.151 2.371 1.00 92.94 191 SER A C 1
ATOM 1455 O O . SER A 1 191 ? 17.905 -5.001 1.491 1.00 92.94 191 SER A O 1
ATOM 1457 N N . ASP A 1 192 ? 18.468 -4.873 3.645 1.00 90.00 192 ASP A N 1
ATOM 1458 C CA . ASP A 1 192 ? 17.149 -4.363 4.031 1.00 90.00 192 ASP A CA 1
ATOM 1459 C C . ASP A 1 192 ? 16.826 -2.983 3.447 1.00 90.00 192 ASP A C 1
ATOM 1461 O O . ASP A 1 192 ? 15.651 -2.643 3.325 1.00 90.00 192 ASP A O 1
ATOM 1465 N N . LYS A 1 193 ? 17.838 -2.208 3.044 1.00 93.69 193 LYS A N 1
ATOM 1466 C CA . LYS A 1 193 ? 17.668 -0.888 2.421 1.00 93.69 193 LYS A CA 1
ATOM 1467 C C . LYS A 1 193 ? 18.144 -0.826 0.979 1.00 93.69 193 LYS A C 1
ATOM 1469 O O . LYS A 1 193 ? 17.932 0.198 0.345 1.00 93.69 193 LYS A O 1
ATOM 1474 N N . THR A 1 194 ? 18.760 -1.879 0.455 1.00 93.75 194 THR A N 1
ATOM 1475 C CA . THR A 1 194 ? 19.419 -1.841 -0.851 1.00 93.75 194 THR A CA 1
ATOM 1476 C C . THR A 1 194 ? 18.891 -2.941 -1.759 1.00 93.75 194 THR A C 1
ATOM 1478 O O . THR A 1 194 ? 18.785 -4.098 -1.346 1.00 93.75 194 THR A O 1
ATOM 1481 N N . PHE A 1 195 ? 18.608 -2.600 -3.012 1.00 94.62 195 PHE A N 1
ATOM 1482 C CA . PHE A 1 195 ? 18.293 -3.557 -4.067 1.00 94.62 195 PHE A CA 1
ATOM 1483 C C . PHE A 1 195 ? 19.103 -3.246 -5.325 1.00 94.62 195 PHE A C 1
ATOM 1485 O O . PHE A 1 195 ? 19.385 -2.090 -5.636 1.00 94.62 195 PHE A O 1
ATOM 1492 N N . ALA A 1 196 ? 19.495 -4.295 -6.037 1.00 94.12 196 ALA A N 1
ATOM 1493 C CA . ALA A 1 196 ? 20.118 -4.193 -7.344 1.00 94.12 196 ALA A CA 1
ATOM 1494 C C . ALA A 1 196 ? 19.029 -4.249 -8.413 1.00 94.12 196 ALA A C 1
ATOM 1496 O O . ALA A 1 196 ? 18.083 -5.031 -8.293 1.00 94.12 196 ALA A O 1
ATOM 1497 N N . VAL A 1 197 ? 19.179 -3.453 -9.463 1.00 93.69 197 VAL A N 1
ATOM 1498 C CA . VAL A 1 197 ? 18.300 -3.451 -10.628 1.00 93.69 197 VAL A CA 1
ATOM 1499 C C . VAL A 1 197 ? 19.126 -3.866 -11.824 1.00 93.69 197 VAL A C 1
ATOM 1501 O O . VAL A 1 197 ? 20.147 -3.254 -12.118 1.00 93.69 197 VAL A O 1
ATOM 1504 N N . ARG A 1 198 ? 18.681 -4.900 -12.532 1.00 93.44 198 ARG A N 1
ATOM 1505 C CA . ARG A 1 198 ? 19.141 -5.197 -13.886 1.00 93.44 198 ARG A CA 1
ATOM 1506 C C . ARG A 1 198 ? 18.064 -4.750 -14.857 1.00 93.44 198 ARG A C 1
ATOM 1508 O O . ARG A 1 198 ? 16.949 -5.263 -14.810 1.00 93.44 198 ARG A O 1
ATOM 1515 N N . PHE A 1 199 ? 18.410 -3.824 -15.733 1.00 91.25 199 PHE A N 1
ATOM 1516 C CA . PHE A 1 199 ? 17.514 -3.290 -16.737 1.00 91.25 199 PHE A CA 1
ATOM 1517 C C . PHE A 1 199 ? 17.905 -3.790 -18.119 1.00 91.25 199 PHE A C 1
ATOM 1519 O O . PHE A 1 199 ? 19.064 -3.674 -18.511 1.00 91.25 199 PHE A O 1
ATOM 1526 N N . ASN A 1 200 ? 16.937 -4.332 -18.853 1.00 93.00 200 ASN A N 1
ATOM 1527 C CA . ASN A 1 200 ? 17.086 -4.624 -20.274 1.00 93.00 200 ASN A CA 1
ATOM 1528 C C . ASN A 1 200 ? 16.103 -3.733 -21.031 1.00 93.00 200 ASN A C 1
ATOM 1530 O O . ASN A 1 200 ? 14.895 -3.875 -20.844 1.00 93.00 200 ASN A O 1
ATOM 1534 N N . LEU A 1 201 ? 16.617 -2.821 -21.849 1.00 90.69 201 LEU A N 1
ATOM 1535 C CA . LEU A 1 201 ? 15.846 -1.883 -22.658 1.00 90.69 201 LEU A CA 1
ATOM 1536 C C . LEU A 1 201 ? 15.907 -2.296 -24.121 1.00 90.69 201 LEU A C 1
ATOM 1538 O O . LEU A 1 201 ? 16.986 -2.514 -24.654 1.00 90.69 201 LEU A O 1
ATOM 1542 N N . GLN A 1 202 ? 14.760 -2.310 -24.773 1.00 93.12 202 GLN A N 1
ATOM 1543 C CA . GLN A 1 202 ? 14.611 -2.422 -26.213 1.00 93.12 202 GLN A CA 1
ATOM 1544 C C . GLN A 1 202 ? 14.202 -1.047 -26.730 1.00 93.12 202 GLN A C 1
ATOM 1546 O O . GLN A 1 202 ? 13.090 -0.594 -26.448 1.00 93.12 202 GLN A O 1
ATOM 1551 N N . ALA A 1 203 ? 15.104 -0.366 -27.431 1.00 91.50 203 ALA A N 1
ATOM 1552 C CA . ALA A 1 203 ? 14.844 0.945 -28.011 1.00 91.50 203 ALA A CA 1
ATOM 1553 C C . ALA A 1 203 ? 14.439 0.814 -29.483 1.00 91.50 203 ALA A C 1
ATOM 1555 O O . ALA A 1 203 ? 15.066 0.079 -30.243 1.00 91.50 203 ALA A O 1
ATOM 1556 N N . PHE A 1 204 ? 13.422 1.559 -29.900 1.00 91.75 204 PHE A N 1
ATOM 1557 C CA . PHE A 1 204 ? 12.868 1.538 -31.249 1.00 91.75 204 PHE A CA 1
ATOM 1558 C C . PHE A 1 204 ? 12.954 2.930 -31.874 1.00 91.75 204 PHE A C 1
ATOM 1560 O O . PHE A 1 204 ? 12.716 3.934 -31.204 1.00 91.75 204 PHE A O 1
ATOM 1567 N N . ASN A 1 205 ? 13.231 2.995 -33.178 1.00 90.50 205 ASN A N 1
ATOM 1568 C CA . ASN A 1 205 ? 13.258 4.245 -33.950 1.00 90.50 205 ASN A CA 1
ATOM 1569 C C . ASN A 1 205 ? 11.858 4.629 -34.474 1.00 90.50 205 ASN A C 1
ATOM 1571 O O . ASN A 1 205 ? 11.652 4.857 -35.665 1.00 90.50 205 ASN A O 1
ATOM 1575 N N . ASN A 1 206 ? 10.866 4.545 -33.593 1.00 85.75 206 ASN A N 1
ATOM 1576 C CA . ASN A 1 206 ? 9.500 5.030 -33.768 1.00 85.75 206 ASN A CA 1
ATOM 1577 C C . ASN A 1 206 ? 8.854 5.162 -32.386 1.00 85.75 206 ASN A C 1
ATOM 1579 O O . ASN A 1 206 ? 9.402 4.688 -31.394 1.00 85.75 206 ASN A O 1
ATOM 1583 N N . THR A 1 207 ? 7.663 5.748 -32.313 1.00 85.44 207 THR A N 1
ATOM 1584 C CA . THR A 1 207 ? 6.939 5.976 -31.052 1.00 85.44 207 THR A CA 1
ATOM 1585 C C . THR A 1 207 ? 6.036 4.815 -30.620 1.00 85.44 207 THR A C 1
ATOM 1587 O O . THR A 1 207 ? 5.446 4.878 -29.547 1.00 85.44 207 THR A O 1
ATOM 1590 N N . SER A 1 208 ? 5.899 3.757 -31.425 1.00 85.62 208 SER A N 1
ATOM 1591 C CA . SER A 1 208 ? 4.951 2.659 -31.183 1.00 85.62 208 SER A CA 1
ATOM 1592 C C . SER A 1 208 ? 5.590 1.388 -30.612 1.00 85.62 208 SER A C 1
ATOM 1594 O O . SER A 1 208 ? 4.924 0.355 -30.556 1.00 85.62 208 SER A O 1
ATOM 1596 N N . CYS A 1 209 ? 6.859 1.442 -30.190 1.00 87.62 209 CYS A N 1
ATOM 1597 C CA . CYS A 1 209 ? 7.652 0.298 -29.727 1.00 87.62 209 CYS A CA 1
ATOM 1598 C C . CYS A 1 209 ? 7.547 -0.922 -30.654 1.00 87.62 209 CYS A C 1
ATOM 1600 O O . CYS A 1 209 ? 7.287 -2.044 -30.212 1.00 87.62 209 CYS A O 1
ATOM 1602 N N . SER A 1 210 ? 7.682 -0.685 -31.960 1.00 88.56 210 SER A N 1
ATOM 1603 C CA . SER A 1 210 ? 7.503 -1.708 -32.991 1.00 88.56 210 SER A CA 1
ATOM 1604 C C . SER A 1 210 ? 8.712 -1.815 -33.921 1.00 88.56 210 SER A C 1
ATOM 1606 O O . SER A 1 210 ? 9.513 -0.889 -34.039 1.00 88.56 210 SER A O 1
ATOM 1608 N N . GLY A 1 211 ? 8.843 -2.949 -34.611 1.00 88.19 211 GLY A N 1
ATOM 1609 C CA . GLY A 1 211 ? 9.967 -3.218 -35.513 1.00 88.19 211 GLY A CA 1
ATOM 1610 C C . GLY A 1 211 ? 11.188 -3.799 -34.797 1.00 88.19 211 GLY A C 1
ATOM 1611 O O . GLY A 1 211 ? 11.060 -4.387 -33.726 1.00 88.19 211 GLY A O 1
ATOM 1612 N N . SER A 1 212 ? 12.362 -3.680 -35.419 1.00 92.31 212 SER A N 1
ATOM 1613 C CA . SER A 1 212 ? 13.618 -4.210 -34.875 1.00 92.31 212 SER A CA 1
ATOM 1614 C C . SER A 1 212 ? 14.180 -3.274 -33.799 1.00 92.31 212 SER A C 1
ATOM 1616 O O . SER A 1 212 ? 14.505 -2.130 -34.133 1.00 92.31 212 SER A O 1
ATOM 1618 N N . PRO A 1 213 ? 14.310 -3.721 -32.538 1.00 92.81 213 PRO A N 1
ATOM 1619 C CA . PRO A 1 213 ? 14.897 -2.899 -31.494 1.00 92.81 213 PRO A CA 1
ATOM 1620 C C . PRO A 1 213 ? 16.425 -2.891 -31.548 1.00 92.81 213 PRO A C 1
ATOM 1622 O O . PRO A 1 213 ? 17.060 -3.782 -32.115 1.00 92.81 213 PRO A O 1
ATOM 1625 N N . ILE A 1 214 ? 17.005 -1.899 -30.880 1.00 92.25 214 ILE A N 1
ATOM 1626 C CA . ILE A 1 214 ? 18.373 -1.945 -30.369 1.00 92.25 214 ILE A CA 1
ATOM 1627 C C . ILE A 1 214 ? 18.281 -2.278 -28.881 1.00 92.25 214 ILE A C 1
ATOM 1629 O O . ILE A 1 214 ? 17.613 -1.567 -28.127 1.00 92.25 214 ILE A O 1
ATOM 1633 N N . ASP A 1 215 ? 18.943 -3.354 -28.465 1.00 92.38 215 ASP A N 1
ATOM 1634 C CA . ASP A 1 215 ? 18.914 -3.811 -27.080 1.00 92.38 215 ASP A CA 1
ATOM 1635 C C . ASP A 1 215 ? 20.070 -3.210 -26.270 1.00 92.38 215 ASP A C 1
ATOM 1637 O O . ASP A 1 215 ? 21.235 -3.244 -26.673 1.00 92.38 215 ASP A O 1
ATOM 1641 N N . PHE A 1 216 ? 19.746 -2.711 -25.082 1.00 87.62 216 PHE A N 1
ATOM 1642 C CA . PHE A 1 216 ? 20.694 -2.224 -24.090 1.00 87.62 216 PHE A CA 1
ATOM 1643 C C . PHE A 1 216 ? 20.479 -2.969 -22.783 1.00 87.62 216 PHE A C 1
ATOM 1645 O O . PHE A 1 216 ? 19.355 -3.303 -22.404 1.00 87.62 216 PHE A O 1
ATOM 1652 N N . SER A 1 217 ? 21.560 -3.228 -22.060 1.00 90.38 217 SER A N 1
ATOM 1653 C CA . SER A 1 217 ? 21.478 -3.800 -20.723 1.00 90.38 217 SER A CA 1
ATOM 1654 C C . SER A 1 217 ? 22.408 -3.056 -19.791 1.00 90.38 217 SER A C 1
ATOM 1656 O O . SER A 1 217 ? 23.586 -2.885 -20.095 1.00 90.38 217 SER A O 1
ATOM 1658 N N . PHE A 1 218 ? 21.880 -2.639 -18.650 1.00 87.19 218 PHE A N 1
ATOM 1659 C CA . PHE A 1 218 ? 22.670 -2.033 -17.592 1.00 87.19 218 PHE A CA 1
ATOM 1660 C C . PHE A 1 218 ? 22.184 -2.506 -16.231 1.00 87.19 218 PHE A C 1
ATOM 1662 O O . PHE A 1 218 ? 21.098 -3.068 -16.078 1.00 87.19 218 PHE A O 1
ATOM 1669 N N . SER A 1 219 ? 23.031 -2.313 -15.234 1.00 89.38 219 SER A N 1
ATOM 1670 C CA . SER A 1 219 ? 22.707 -2.608 -13.850 1.00 89.38 219 SER A CA 1
ATOM 1671 C C . SER A 1 219 ? 22.987 -1.391 -13.000 1.00 89.38 219 SER A C 1
ATOM 1673 O O . SER A 1 219 ? 23.998 -0.734 -13.220 1.00 89.38 219 SER A O 1
ATOM 1675 N N . SER A 1 220 ? 22.156 -1.141 -12.001 1.00 90.00 220 SER A N 1
ATOM 1676 C CA . SER A 1 220 ? 22.449 -0.161 -10.963 1.00 90.00 220 SER A CA 1
ATOM 1677 C C . SER A 1 220 ? 22.026 -0.687 -9.600 1.00 90.00 220 SER A C 1
ATOM 1679 O O . SER A 1 220 ? 21.464 -1.779 -9.466 1.00 90.00 220 SER A O 1
ATOM 1681 N N . THR A 1 221 ? 22.382 0.052 -8.557 1.00 92.44 221 THR A N 1
ATOM 1682 C CA . THR A 1 221 ? 21.998 -0.267 -7.185 1.00 92.44 221 THR A CA 1
ATOM 1683 C C . THR A 1 221 ? 21.292 0.931 -6.583 1.00 92.44 221 THR A C 1
ATOM 1685 O O . THR A 1 221 ? 21.814 2.045 -6.623 1.00 92.44 221 THR A O 1
ATOM 1688 N N . TYR A 1 222 ? 20.130 0.679 -5.987 1.00 94.12 222 TYR A N 1
ATOM 1689 C CA . TYR A 1 222 ? 19.332 1.683 -5.302 1.00 94.12 222 TYR A CA 1
ATOM 1690 C C . TYR A 1 222 ? 19.339 1.428 -3.802 1.00 94.12 222 TYR A C 1
ATOM 1692 O O . TYR A 1 222 ? 19.190 0.293 -3.343 1.00 94.12 222 TYR A O 1
ATOM 1700 N N . THR A 1 223 ? 19.464 2.505 -3.033 1.00 95.12 223 THR A N 1
ATOM 1701 C CA . THR A 1 223 ? 19.326 2.498 -1.577 1.00 95.12 223 THR A CA 1
ATOM 1702 C C . THR A 1 223 ? 18.139 3.353 -1.154 1.00 95.12 223 THR A C 1
ATOM 1704 O O . THR A 1 223 ? 18.045 4.521 -1.526 1.00 95.12 223 THR A O 1
ATOM 1707 N N . VAL A 1 224 ? 17.246 2.790 -0.340 1.00 95.00 224 VAL A N 1
ATOM 1708 C CA . VAL A 1 224 ? 16.129 3.505 0.282 1.00 95.00 224 VAL A CA 1
ATOM 1709 C C . VAL A 1 224 ? 16.662 4.347 1.438 1.00 95.00 224 VAL A C 1
ATOM 1711 O O . VAL A 1 224 ? 17.061 3.835 2.488 1.00 95.00 224 VAL A O 1
ATOM 1714 N N . MET A 1 225 ? 16.647 5.660 1.240 1.00 94.25 225 MET A N 1
ATOM 1715 C CA . MET A 1 225 ? 17.167 6.656 2.176 1.00 94.25 225 MET A CA 1
ATOM 1716 C C . MET A 1 225 ? 16.129 7.088 3.213 1.00 94.25 225 MET A C 1
ATOM 1718 O O . MET A 1 225 ? 16.486 7.574 4.285 1.00 94.25 225 MET A O 1
ATOM 1722 N N . GLY A 1 226 ? 14.845 6.906 2.912 1.00 91.31 226 GLY A N 1
ATOM 1723 C CA . GLY A 1 226 ? 13.738 7.304 3.772 1.00 91.31 226 GLY A CA 1
ATOM 1724 C C . GLY A 1 226 ? 12.424 7.347 3.005 1.00 91.31 226 GLY A C 1
ATOM 1725 O O . GLY A 1 226 ? 12.310 6.761 1.930 1.00 91.31 226 GLY A O 1
ATOM 1726 N N . GLN A 1 227 ? 11.444 8.053 3.560 1.00 92.44 227 GLN A N 1
ATOM 1727 C CA . GLN A 1 227 ? 10.135 8.248 2.944 1.00 92.44 227 GLN A CA 1
ATOM 1728 C C . GLN A 1 227 ? 9.740 9.723 2.976 1.00 92.44 227 GLN A C 1
ATOM 1730 O O . GLN A 1 227 ? 10.179 10.470 3.851 1.00 92.44 227 GLN A O 1
ATOM 1735 N N . SER A 1 228 ? 8.894 10.127 2.035 1.00 88.31 228 SER A N 1
ATOM 1736 C CA . SER A 1 228 ? 8.255 11.444 1.993 1.00 88.31 228 SER A CA 1
ATOM 1737 C C . SER A 1 228 ? 6.794 11.303 1.559 1.00 88.31 228 SER A C 1
ATOM 1739 O O . SER A 1 228 ? 6.340 10.209 1.232 1.00 88.31 228 SER A O 1
ATOM 1741 N N . THR A 1 229 ? 6.032 12.395 1.581 1.00 86.81 229 THR A N 1
ATOM 1742 C CA . THR A 1 229 ? 4.675 12.442 1.020 1.00 86.81 229 THR A CA 1
ATOM 1743 C C . THR A 1 229 ? 4.643 13.417 -0.150 1.00 86.81 229 THR A C 1
ATOM 1745 O O . THR A 1 229 ? 4.956 14.591 0.029 1.00 86.81 229 THR A O 1
ATOM 1748 N N . ILE A 1 230 ? 4.262 12.929 -1.330 1.00 81.81 230 ILE A N 1
ATOM 1749 C CA . ILE A 1 230 ? 4.133 13.704 -2.573 1.00 81.81 230 ILE A CA 1
ATOM 1750 C C . ILE A 1 230 ? 2.767 13.380 -3.175 1.00 81.81 230 ILE A C 1
ATOM 1752 O O . ILE A 1 230 ? 2.383 12.215 -3.231 1.00 81.81 230 ILE A O 1
ATOM 1756 N N . ASP A 1 231 ? 2.000 14.408 -3.543 1.00 79.12 231 ASP A N 1
ATOM 1757 C CA . ASP A 1 231 ? 0.645 14.287 -4.107 1.00 79.12 231 ASP A CA 1
ATOM 1758 C C . ASP A 1 231 ? -0.309 13.382 -3.298 1.00 79.12 231 ASP A C 1
ATOM 1760 O O . ASP A 1 231 ? -1.184 12.711 -3.836 1.00 79.12 231 ASP A O 1
ATOM 1764 N N . GLY A 1 232 ? -0.143 13.347 -1.971 1.00 75.38 232 GLY A N 1
ATOM 1765 C CA . GLY A 1 232 ? -0.950 12.512 -1.072 1.00 75.38 232 GLY A CA 1
ATOM 1766 C C . GLY A 1 232 ? -0.528 11.038 -1.002 1.00 75.38 232 GLY A C 1
ATOM 1767 O O . GLY A 1 232 ? -1.162 10.261 -0.286 1.00 75.38 232 GLY A O 1
ATOM 1768 N N . HIS A 1 233 ? 0.555 10.657 -1.679 1.00 76.25 233 HIS A N 1
ATOM 1769 C CA . HIS A 1 233 ? 1.132 9.318 -1.649 1.00 76.25 233 HIS A CA 1
ATOM 1770 C C . HIS A 1 233 ? 2.428 9.285 -0.837 1.00 76.25 233 HIS A C 1
ATOM 1772 O O . HIS A 1 233 ? 3.257 10.190 -0.922 1.00 76.25 233 HIS A O 1
ATOM 1778 N N . VAL A 1 234 ? 2.618 8.218 -0.054 1.00 85.50 234 VAL A N 1
ATOM 1779 C CA . VAL A 1 234 ? 3.899 7.955 0.614 1.00 85.50 234 VAL A CA 1
ATOM 1780 C C . VAL A 1 234 ? 4.865 7.383 -0.415 1.00 85.50 234 VAL A C 1
ATOM 1782 O O . VAL A 1 234 ? 4.647 6.282 -0.922 1.00 85.50 234 VAL A O 1
ATOM 1785 N N . VAL A 1 235 ? 5.924 8.129 -0.698 1.00 91.69 235 VAL A N 1
ATOM 1786 C CA . VAL A 1 235 ? 6.989 7.749 -1.628 1.00 91.69 235 VAL A CA 1
ATOM 1787 C C . VAL A 1 235 ? 8.231 7.327 -0.850 1.00 91.69 235 VAL A C 1
ATOM 1789 O O . VAL A 1 235 ? 8.497 7.858 0.232 1.00 91.69 235 VAL A O 1
ATOM 1792 N N . ASP A 1 236 ? 9.020 6.413 -1.401 1.00 95.31 236 ASP A N 1
ATOM 1793 C CA . ASP A 1 236 ? 10.372 6.169 -0.908 1.00 95.31 236 ASP A CA 1
ATOM 1794 C C . ASP A 1 236 ? 11.360 7.091 -1.606 1.00 95.31 236 ASP A C 1
ATOM 1796 O O . ASP A 1 236 ? 11.267 7.326 -2.806 1.00 95.31 236 ASP A O 1
ATOM 1800 N N . LEU A 1 237 ? 12.334 7.567 -0.843 1.00 94.06 237 LEU A N 1
ATOM 1801 C CA . LEU A 1 237 ? 13.460 8.337 -1.339 1.00 94.06 237 LEU A CA 1
ATOM 1802 C C . LEU A 1 237 ? 14.581 7.367 -1.711 1.00 94.06 237 LEU A C 1
ATOM 1804 O O . LEU A 1 237 ? 15.084 6.654 -0.839 1.00 94.06 237 LEU A O 1
ATOM 1808 N N . LEU A 1 238 ? 14.964 7.332 -2.981 1.00 94.38 238 LEU A N 1
ATOM 1809 C CA . LEU A 1 238 ? 15.972 6.426 -3.515 1.00 94.38 238 LEU A CA 1
ATOM 1810 C C . LEU A 1 238 ? 17.259 7.178 -3.858 1.00 94.38 238 LEU A C 1
ATOM 1812 O O . LEU A 1 238 ? 17.231 8.220 -4.506 1.00 94.38 238 LEU A O 1
ATOM 1816 N N . SER A 1 239 ? 18.396 6.627 -3.445 1.00 92.69 239 SER A N 1
ATOM 1817 C CA . SER A 1 239 ? 19.709 7.020 -3.955 1.00 92.69 239 SER A CA 1
ATOM 1818 C C . SER A 1 239 ? 20.209 5.934 -4.894 1.00 92.69 239 SER A C 1
ATOM 1820 O O . SER A 1 239 ? 20.338 4.784 -4.477 1.00 92.69 239 SER A O 1
ATOM 1822 N N . GLU A 1 240 ? 20.504 6.304 -6.130 1.00 90.12 240 GLU A N 1
ATOM 1823 C CA . GLU A 1 240 ? 21.143 5.454 -7.128 1.00 90.12 240 GLU A CA 1
ATOM 1824 C C . GLU A 1 240 ? 22.625 5.788 -7.207 1.00 90.12 240 GLU A C 1
ATOM 1826 O O . GLU A 1 240 ? 22.995 6.959 -7.270 1.00 90.12 240 GLU A O 1
ATOM 1831 N N . THR A 1 241 ? 23.469 4.764 -7.237 1.00 81.75 241 THR A N 1
ATOM 1832 C CA . THR A 1 241 ? 24.874 4.930 -7.609 1.00 81.75 241 THR A CA 1
ATOM 1833 C C . THR A 1 241 ? 25.053 4.405 -9.024 1.00 81.75 241 THR A C 1
ATOM 1835 O O . THR A 1 241 ? 24.874 3.209 -9.265 1.00 81.75 241 THR A O 1
ATOM 1838 N N . ASP A 1 242 ? 25.407 5.294 -9.950 1.00 73.00 242 ASP A N 1
ATOM 1839 C CA . ASP A 1 242 ? 25.754 4.917 -11.315 1.00 73.00 242 ASP A CA 1
ATOM 1840 C C . ASP A 1 242 ? 27.127 4.229 -11.301 1.00 73.00 242 ASP A C 1
ATOM 1842 O O . ASP A 1 242 ? 28.132 4.859 -10.951 1.00 73.00 242 ASP A O 1
ATOM 1846 N N . PRO A 1 243 ? 27.205 2.940 -11.669 1.00 69.06 243 PRO A N 1
ATOM 1847 C CA . PRO A 1 243 ? 28.459 2.202 -11.633 1.00 69.06 243 PRO A CA 1
ATOM 1848 C C . PRO A 1 243 ? 29.469 2.663 -12.691 1.00 69.06 243 PRO A C 1
ATOM 1850 O O . PRO A 1 243 ? 30.650 2.354 -12.558 1.00 69.06 243 PRO A O 1
ATOM 1853 N N . MET A 1 244 ? 29.033 3.377 -13.733 1.00 71.31 244 MET A N 1
ATOM 1854 C CA . MET A 1 244 ? 29.888 3.844 -14.825 1.00 71.31 244 MET A CA 1
ATOM 1855 C C . MET A 1 244 ? 30.538 5.188 -14.505 1.00 71.31 244 MET A C 1
ATOM 1857 O O . MET A 1 244 ? 31.716 5.388 -14.794 1.00 71.31 244 MET A O 1
ATOM 1861 N N . THR A 1 245 ? 29.780 6.113 -13.916 1.00 75.88 245 THR A N 1
ATOM 1862 C CA . THR A 1 245 ? 30.267 7.468 -13.610 1.00 75.88 245 THR A CA 1
ATOM 1863 C C . THR A 1 245 ? 30.675 7.646 -12.149 1.00 75.88 245 THR A C 1
ATOM 1865 O O . THR A 1 245 ? 31.344 8.624 -11.816 1.00 75.88 245 THR A O 1
ATOM 1868 N N . GLY A 1 246 ? 30.266 6.733 -11.260 1.00 73.75 246 GLY A N 1
ATOM 1869 C CA . GLY A 1 246 ? 30.353 6.920 -9.810 1.00 73.75 246 GLY A CA 1
ATOM 1870 C C . GLY A 1 246 ? 29.431 8.030 -9.289 1.00 73.75 246 GLY A C 1
ATOM 1871 O O . GLY A 1 246 ? 29.524 8.406 -8.118 1.00 73.75 246 GLY A O 1
ATOM 1872 N N . GLY A 1 247 ? 28.565 8.580 -10.149 1.00 79.12 247 GLY A N 1
ATOM 1873 C CA . GLY A 1 247 ? 27.589 9.597 -9.793 1.00 79.12 247 GLY A CA 1
ATOM 1874 C C . GLY A 1 247 ? 26.544 9.049 -8.827 1.00 79.12 247 GLY A C 1
ATOM 1875 O O . GLY A 1 247 ? 26.134 7.893 -8.924 1.00 79.12 247 GLY A O 1
ATOM 1876 N N . ASN A 1 248 ? 26.108 9.892 -7.890 1.00 83.12 248 ASN A N 1
ATOM 1877 C CA . ASN A 1 248 ? 24.979 9.587 -7.020 1.00 83.12 248 ASN A CA 1
ATOM 1878 C C . ASN A 1 248 ? 23.770 10.398 -7.469 1.00 83.12 248 ASN A C 1
ATOM 1880 O O . ASN A 1 248 ? 23.774 11.624 -7.368 1.00 83.12 248 ASN A O 1
ATOM 1884 N N . TYR A 1 249 ? 22.744 9.697 -7.928 1.00 87.12 249 TYR A N 1
ATOM 1885 C CA . TYR A 1 249 ? 21.490 10.274 -8.379 1.00 87.12 249 TYR A CA 1
ATOM 1886 C C . TYR A 1 249 ? 20.418 10.050 -7.320 1.00 87.12 249 TYR A C 1
ATOM 1888 O O . TYR A 1 249 ? 20.457 9.085 -6.554 1.00 87.12 249 TYR A O 1
ATOM 1896 N N . LYS A 1 250 ? 19.467 10.976 -7.241 1.00 91.00 250 LYS A N 1
ATOM 1897 C CA . LYS A 1 250 ? 18.349 10.900 -6.303 1.00 91.00 250 LYS A CA 1
ATOM 1898 C C . LYS A 1 250 ? 17.050 10.790 -7.068 1.00 91.00 250 LYS A C 1
ATOM 1900 O O . LYS A 1 250 ? 16.803 11.586 -7.967 1.00 91.00 250 LYS A O 1
ATOM 1905 N N . ASP A 1 251 ? 16.209 9.866 -6.638 1.00 93.00 251 ASP A N 1
ATOM 1906 C CA . ASP A 1 251 ? 14.895 9.632 -7.218 1.00 93.00 251 ASP A CA 1
ATOM 1907 C C . ASP A 1 251 ? 13.868 9.318 -6.121 1.00 93.00 251 ASP A C 1
ATOM 1909 O O . ASP A 1 251 ? 14.207 9.152 -4.946 1.00 93.00 251 ASP A O 1
ATOM 1913 N N . ILE A 1 252 ? 12.598 9.259 -6.491 1.00 93.62 252 ILE A N 1
ATOM 1914 C CA . ILE A 1 252 ? 11.505 8.793 -5.650 1.00 93.62 252 ILE A CA 1
ATOM 1915 C C . ILE A 1 252 ? 10.832 7.589 -6.306 1.00 93.62 252 ILE A C 1
ATOM 1917 O O . ILE A 1 252 ? 10.776 7.497 -7.527 1.00 93.62 252 ILE A O 1
ATOM 1921 N N . ALA A 1 253 ? 10.284 6.682 -5.501 1.00 94.81 253 ALA A N 1
ATOM 1922 C CA . ALA A 1 253 ? 9.494 5.562 -6.000 1.00 94.81 253 ALA A CA 1
ATOM 1923 C C . ALA A 1 253 ? 8.212 5.373 -5.197 1.00 94.81 253 ALA A C 1
ATOM 1925 O O . ALA A 1 253 ? 8.179 5.549 -3.974 1.00 94.81 253 ALA A O 1
ATOM 1926 N N . VAL A 1 254 ? 7.148 4.971 -5.884 1.00 92.81 254 VAL A N 1
ATOM 1927 C CA . VAL A 1 254 ? 5.866 4.651 -5.259 1.00 92.81 254 VAL A CA 1
ATOM 1928 C C . VAL A 1 254 ? 5.192 3.485 -5.964 1.00 92.81 254 VAL A C 1
ATOM 1930 O O . VAL A 1 254 ? 5.258 3.345 -7.182 1.00 92.81 254 VAL A O 1
ATOM 1933 N N . LEU A 1 255 ? 4.532 2.641 -5.171 1.00 89.75 255 LEU A N 1
ATOM 1934 C CA . LEU A 1 255 ? 3.686 1.563 -5.667 1.00 89.75 255 LEU A CA 1
ATOM 1935 C C . LEU A 1 255 ? 2.222 1.951 -5.495 1.00 89.75 255 LEU A C 1
ATOM 1937 O O . LEU A 1 255 ? 1.762 2.135 -4.366 1.00 89.75 255 LEU A O 1
ATOM 1941 N N . ILE A 1 256 ? 1.495 2.049 -6.605 1.00 82.69 256 ILE A N 1
ATOM 1942 C CA . ILE A 1 256 ? 0.061 2.355 -6.624 1.00 82.69 256 ILE A CA 1
ATOM 1943 C C . ILE A 1 256 ? -0.624 1.262 -7.439 1.00 82.69 256 ILE A C 1
ATOM 1945 O O . ILE A 1 256 ? -0.275 1.024 -8.591 1.00 82.69 256 ILE A O 1
ATOM 1949 N N . ASP A 1 257 ? -1.552 0.545 -6.806 1.00 81.25 257 ASP A N 1
ATOM 1950 C CA . ASP A 1 257 ? -2.344 -0.530 -7.422 1.0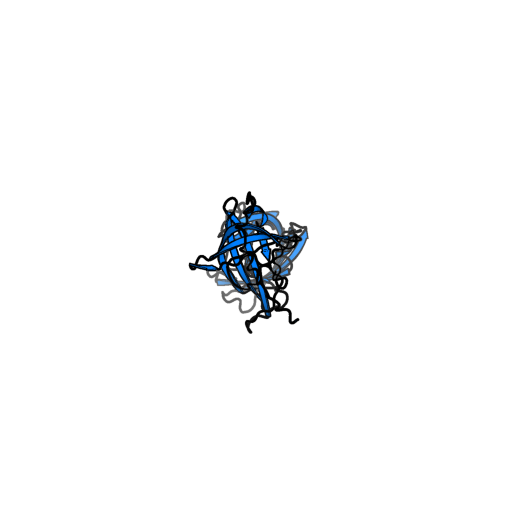0 81.25 257 ASP A CA 1
ATOM 1951 C C . ASP A 1 257 ? -1.526 -1.628 -8.138 1.00 81.25 257 ASP A C 1
ATOM 1953 O O . ASP A 1 257 ? -2.009 -2.281 -9.061 1.00 81.25 257 ASP A O 1
ATOM 1957 N N . GLY A 1 258 ? -0.295 -1.874 -7.674 1.00 80.06 258 GLY A N 1
ATOM 1958 C CA . GLY A 1 258 ? 0.615 -2.886 -8.231 1.00 80.06 258 GLY A CA 1
ATOM 1959 C C . GLY A 1 258 ? 1.541 -2.376 -9.339 1.00 80.06 258 GLY A C 1
ATOM 1960 O O . GLY A 1 258 ? 2.361 -3.148 -9.833 1.00 80.06 258 GLY A O 1
ATOM 1961 N N . ASN A 1 259 ? 1.456 -1.091 -9.682 1.00 88.12 259 ASN A N 1
ATOM 1962 C CA . ASN A 1 259 ? 2.349 -0.427 -10.624 1.00 88.12 259 ASN A CA 1
ATOM 1963 C C . ASN A 1 259 ? 3.414 0.379 -9.879 1.00 88.12 259 ASN A C 1
ATOM 1965 O O . ASN A 1 259 ? 3.120 1.034 -8.877 1.00 88.12 259 ASN A O 1
ATOM 1969 N N . LEU A 1 260 ? 4.642 0.325 -10.383 1.00 93.00 260 LEU A N 1
ATOM 1970 C CA . LEU A 1 260 ? 5.776 1.122 -9.940 1.00 93.00 260 LEU A CA 1
ATOM 1971 C C . LEU A 1 260 ? 5.852 2.407 -10.759 1.00 93.00 260 LEU A C 1
ATOM 1973 O O . LEU A 1 260 ? 5.985 2.353 -11.983 1.00 93.00 260 LEU A O 1
ATOM 1977 N N . TYR A 1 261 ? 5.823 3.533 -10.055 1.00 92.50 261 TYR A N 1
ATOM 1978 C CA . TYR A 1 261 ? 6.035 4.869 -10.598 1.00 92.50 261 TYR A CA 1
ATOM 1979 C C . TYR A 1 261 ? 7.305 5.470 -9.997 1.00 92.50 261 TYR A C 1
ATOM 1981 O O . TYR A 1 261 ? 7.608 5.233 -8.821 1.00 92.50 261 TYR A O 1
ATOM 1989 N N . MET A 1 262 ? 8.013 6.257 -10.802 1.00 91.75 262 MET A N 1
ATOM 1990 C CA . MET A 1 262 ? 9.251 6.948 -10.428 1.00 91.75 262 MET A CA 1
ATOM 1991 C C . MET A 1 262 ? 9.039 8.467 -10.433 1.00 91.75 262 MET A C 1
ATOM 1993 O O . MET A 1 262 ? 7.971 8.952 -10.818 1.00 91.75 262 MET A O 1
ATOM 1997 N N . GLY A 1 263 ? 10.025 9.235 -9.976 1.00 90.12 263 GLY A N 1
ATOM 1998 C CA . GLY A 1 263 ? 9.970 10.688 -10.034 1.00 90.12 263 GLY A CA 1
ATOM 1999 C C . GLY A 1 263 ? 10.144 11.234 -11.448 1.00 90.12 263 GLY A C 1
ATOM 2000 O O . GLY A 1 263 ? 10.854 10.663 -12.272 1.00 90.12 263 GLY A O 1
ATOM 2001 N N . ILE A 1 264 ? 9.553 12.398 -11.720 1.00 85.38 264 ILE A N 1
ATOM 2002 C CA . ILE A 1 264 ? 9.923 13.178 -12.906 1.00 85.38 264 ILE A CA 1
ATOM 2003 C C . ILE A 1 264 ? 11.346 13.693 -12.684 1.00 85.38 264 ILE A C 1
ATOM 2005 O O . ILE A 1 264 ? 11.589 14.449 -11.738 1.00 85.38 264 ILE A O 1
ATOM 2009 N N . SER A 1 265 ? 12.278 13.282 -13.548 1.00 75.31 265 SER A N 1
ATOM 2010 C CA . SER A 1 265 ? 13.682 13.694 -13.467 1.00 75.31 265 SER A CA 1
ATOM 2011 C C . SER A 1 265 ? 13.795 15.213 -13.308 1.00 75.31 265 SER A C 1
ATOM 2013 O O . SER A 1 265 ? 13.278 15.979 -14.125 1.00 75.31 265 SER A O 1
ATOM 2015 N N . ASN A 1 266 ? 14.463 15.659 -12.240 1.00 64.56 266 ASN A N 1
ATOM 2016 C CA . ASN A 1 266 ? 14.863 17.053 -12.109 1.00 64.56 266 ASN A CA 1
ATOM 2017 C C . ASN A 1 266 ? 16.307 17.176 -12.618 1.00 64.56 266 ASN A C 1
ATOM 2019 O O . ASN A 1 266 ? 17.193 16.417 -12.237 1.00 64.56 266 ASN A O 1
ATOM 2023 N N . ASN A 1 267 ? 16.573 18.142 -13.493 1.00 54.19 267 ASN A N 1
ATOM 2024 C CA . ASN A 1 267 ? 17.884 18.299 -14.139 1.00 54.19 267 ASN A CA 1
ATOM 2025 C C . ASN A 1 267 ? 19.015 18.742 -13.181 1.00 54.19 267 ASN A C 1
ATOM 2027 O O . ASN A 1 267 ? 20.092 19.114 -13.636 1.00 54.19 267 ASN A O 1
ATOM 2031 N N . ASN A 1 268 ? 18.790 18.726 -11.861 1.00 57.81 268 ASN A N 1
ATOM 2032 C CA . ASN A 1 268 ? 19.691 19.311 -10.869 1.00 57.81 268 ASN A CA 1
ATOM 2033 C C . ASN A 1 268 ? 20.499 18.285 -10.059 1.00 57.81 268 ASN A C 1
ATOM 2035 O O . ASN A 1 268 ? 21.227 18.707 -9.162 1.00 57.81 268 ASN A O 1
ATOM 2039 N N . GLY A 1 269 ? 20.400 16.980 -10.355 1.00 58.12 269 GLY A N 1
ATOM 2040 C CA . GLY A 1 269 ? 21.308 15.895 -9.924 1.00 58.12 269 GLY A CA 1
ATOM 2041 C C . GLY A 1 269 ? 21.413 15.593 -8.416 1.00 58.12 269 GLY A C 1
ATOM 2042 O O . GLY A 1 269 ? 21.668 14.459 -8.033 1.00 58.12 269 GLY A O 1
ATOM 2043 N N . ASN A 1 270 ? 21.169 16.574 -7.544 1.00 71.62 270 ASN A N 1
ATOM 2044 C CA . ASN A 1 270 ? 21.437 16.529 -6.106 1.00 71.62 270 ASN A CA 1
ATOM 2045 C C . ASN A 1 270 ? 20.171 16.630 -5.238 1.00 71.62 270 ASN A C 1
ATOM 2047 O O . ASN A 1 270 ? 20.260 16.494 -4.010 1.00 71.62 270 ASN A O 1
ATOM 2051 N N . SER A 1 271 ? 18.998 16.858 -5.831 1.00 85.44 271 SER A N 1
ATOM 2052 C CA . SER A 1 271 ? 17.706 16.960 -5.139 1.00 85.44 271 SER A CA 1
ATOM 2053 C C . SER A 1 271 ? 16.768 15.826 -5.534 1.00 85.44 271 SER A C 1
ATOM 2055 O O . SER A 1 271 ? 16.739 15.430 -6.693 1.00 85.44 271 SER A O 1
ATOM 2057 N N . TYR A 1 272 ? 15.955 15.346 -4.592 1.00 90.06 272 TYR A N 1
ATOM 2058 C CA . TYR A 1 272 ? 14.874 14.412 -4.912 1.00 90.06 272 TYR A CA 1
ATOM 2059 C C . TYR A 1 272 ? 13.832 15.082 -5.819 1.00 90.06 272 TYR A C 1
ATOM 2061 O O . TYR A 1 272 ? 13.526 16.262 -5.606 1.00 90.06 272 TYR A O 1
ATOM 2069 N N . PRO A 1 273 ? 13.271 14.365 -6.807 1.00 90.75 273 PRO A N 1
ATOM 2070 C CA . PRO A 1 273 ? 12.075 14.800 -7.512 1.00 90.75 273 PRO A CA 1
ATOM 2071 C C . PRO A 1 273 ? 10.949 15.165 -6.546 1.00 90.75 273 PRO A C 1
ATOM 2073 O O . PRO A 1 273 ? 10.792 14.564 -5.482 1.00 90.75 273 PRO A O 1
ATOM 2076 N N . THR A 1 274 ? 10.159 16.165 -6.925 1.00 90.44 274 THR A N 1
ATOM 2077 C CA . THR A 1 274 ? 9.009 16.644 -6.143 1.00 90.44 274 THR A CA 1
ATOM 2078 C C . THR A 1 274 ? 7.671 16.252 -6.766 1.00 90.44 274 THR A C 1
ATOM 2080 O O . THR A 1 274 ? 6.632 16.662 -6.261 1.00 90.44 274 THR A O 1
ATOM 2083 N N . GLN A 1 275 ? 7.696 15.488 -7.861 1.00 91.38 275 GLN A N 1
ATOM 2084 C CA . GLN A 1 275 ? 6.530 15.040 -8.620 1.00 91.38 275 GLN A CA 1
ATOM 2085 C C . GLN A 1 275 ? 6.733 13.595 -9.072 1.00 91.38 275 GLN A C 1
ATOM 2087 O O . GLN A 1 275 ? 7.852 13.206 -9.413 1.00 91.38 275 GLN A O 1
ATOM 2092 N N . ILE A 1 276 ? 5.646 12.826 -9.084 1.00 90.25 276 ILE A N 1
ATOM 2093 C CA . ILE A 1 276 ? 5.604 11.450 -9.589 1.00 90.25 276 ILE A CA 1
ATOM 2094 C C . ILE A 1 276 ? 5.298 11.493 -11.092 1.00 90.25 276 ILE A C 1
ATOM 2096 O O . ILE A 1 276 ? 4.390 12.211 -11.516 1.00 90.25 276 ILE A O 1
ATOM 2100 N N . ASP A 1 277 ? 6.030 10.727 -11.901 1.00 90.00 277 ASP A N 1
ATOM 2101 C CA . ASP A 1 277 ? 5.709 10.549 -13.315 1.00 90.00 277 ASP A CA 1
ATOM 2102 C C . ASP A 1 277 ? 4.604 9.500 -13.469 1.00 90.00 277 ASP A C 1
ATOM 2104 O O . ASP A 1 277 ? 4.847 8.302 -13.368 1.00 90.00 277 ASP A O 1
ATOM 2108 N N . TYR A 1 278 ? 3.374 9.950 -13.717 1.00 87.69 278 TYR A N 1
ATOM 2109 C CA . TYR A 1 278 ? 2.238 9.063 -13.992 1.00 87.69 278 TYR A CA 1
ATOM 2110 C C . TYR A 1 278 ? 2.109 8.672 -15.469 1.00 87.69 278 TYR A C 1
ATOM 2112 O O . TYR A 1 278 ? 1.266 7.838 -15.807 1.00 87.69 278 TYR A O 1
ATOM 2120 N N . SER A 1 279 ? 2.897 9.284 -16.359 1.00 83.25 279 SER A N 1
ATOM 2121 C CA . SER A 1 279 ? 2.860 8.986 -17.794 1.00 83.25 279 SER A CA 1
ATOM 2122 C C . SER A 1 279 ? 3.565 7.671 -18.131 1.00 83.25 279 SER A C 1
ATOM 2124 O O . SER A 1 279 ? 3.230 7.023 -19.124 1.00 83.25 279 SER A O 1
ATOM 2126 N N . SER A 1 280 ? 4.484 7.244 -17.264 1.00 82.25 280 SER A N 1
ATOM 2127 C CA . SER A 1 280 ? 5.241 6.007 -17.366 1.00 82.25 280 SER A CA 1
ATOM 2128 C C . SER A 1 280 ? 5.065 5.153 -16.111 1.00 82.25 280 SER A C 1
ATOM 2130 O O . SER A 1 280 ? 4.916 5.664 -15.005 1.00 82.25 280 SER A O 1
ATOM 2132 N N . HIS A 1 281 ? 5.039 3.829 -16.267 1.00 89.44 281 HIS A N 1
ATOM 2133 C CA . HIS A 1 281 ? 5.083 2.919 -15.124 1.00 89.44 281 HIS A CA 1
ATOM 2134 C C . HIS A 1 281 ? 5.637 1.551 -15.506 1.00 89.44 281 HIS A C 1
ATOM 2136 O O . HIS A 1 281 ? 5.640 1.150 -16.676 1.00 89.44 281 HIS A O 1
ATOM 2142 N N . ALA A 1 282 ? 6.073 0.816 -14.486 1.00 90.81 282 ALA A N 1
ATOM 2143 C CA . ALA A 1 282 ? 6.350 -0.605 -14.591 1.00 90.81 282 ALA A CA 1
ATOM 2144 C C . ALA A 1 282 ? 5.241 -1.405 -13.902 1.00 90.81 282 ALA A C 1
ATOM 2146 O O . ALA A 1 282 ? 4.840 -1.076 -12.788 1.00 90.81 282 ALA A O 1
ATOM 2147 N N . TYR A 1 283 ? 4.779 -2.486 -14.518 1.00 91.00 283 TYR A N 1
ATOM 2148 C CA . TYR A 1 283 ? 3.897 -3.456 -13.868 1.00 91.00 283 TYR A CA 1
ATOM 2149 C C . TYR A 1 283 ? 4.670 -4.734 -13.562 1.00 91.00 283 TYR A C 1
ATOM 2151 O O . TYR A 1 283 ? 5.588 -5.120 -14.292 1.00 91.00 283 TYR A O 1
ATOM 2159 N N . ARG A 1 284 ? 4.322 -5.382 -12.453 1.00 89.19 284 ARG A N 1
ATOM 2160 C CA . ARG A 1 284 ? 4.950 -6.636 -12.034 1.00 89.19 284 ARG A CA 1
ATOM 2161 C C . ARG A 1 284 ? 4.547 -7.769 -12.990 1.00 89.19 284 ARG A C 1
ATOM 2163 O O . ARG A 1 284 ? 3.375 -7.862 -13.356 1.00 89.19 284 ARG A O 1
ATOM 2170 N N . GLN A 1 285 ? 5.519 -8.586 -13.402 1.00 81.75 285 GLN A N 1
ATOM 2171 C CA . GLN A 1 285 ? 5.291 -9.807 -14.189 1.00 81.75 285 GLN A CA 1
ATOM 2172 C C . GLN A 1 285 ? 4.920 -10.998 -13.308 1.00 81.75 285 GLN A C 1
ATOM 2174 O O . GLN A 1 285 ? 5.417 -11.060 -12.158 1.00 81.75 285 GLN A O 1
#

Sequence (285 aa):
MTLMLATASAWSQATPEVAEGLGNAAKKYNGTWKTECLSATDGSYLSHQITHQLQPRGLTSLDGLITTSYYKTADCSGSAKTTKQPFLIQITGRKTVHGMSVDRMTFTNKISQIVTKDIATVTNGAVYYGLKTGRIGYPTVLDESTPYKKYIPPVVTSPVDKYIGNWRLTCLADYSYQVSGLGTLAMTKVSDKTFAVRFNLQAFNNTSCSGSPIDFSFSSTYTVMGQSTIDGHVVDLLSETDPMTGGNYKDIAVLIDGNLYMGISNNNGNSYPTQIDYSSHAYRQ

Radius of gyration: 27.88 Å; chains: 1; bounding box: 89×47×84 Å

Organism: Vitreoscilla filiformis (NCBI:txid63)